Protein AF-A0A2S5BBY0-F1 (afdb_monomer)

Solvent-accessible surface area (backbone atoms only — not comparable to full-atom values): 13948 Å² total; per-residue (Å²): 133,84,81,73,78,78,78,79,56,45,11,70,57,66,51,44,71,37,76,44,64,48,65,54,19,62,73,49,23,82,33,80,54,25,19,54,44,72,64,50,46,59,66,35,35,81,45,47,66,61,25,50,22,59,27,30,34,55,49,32,52,63,46,37,44,67,71,56,35,56,50,52,50,50,59,70,71,49,81,61,92,51,70,66,45,42,51,50,48,51,51,52,51,53,53,42,52,56,53,52,47,95,74,72,88,57,100,61,61,66,62,64,55,52,45,57,69,32,49,68,38,53,32,55,75,76,49,60,80,57,88,71,62,52,61,34,62,50,48,46,48,54,34,25,46,52,35,67,67,43,44,101,74,41,97,58,58,73,64,56,48,39,52,11,46,29,33,36,51,52,46,67,46,44,70,88,48,66,59,44,68,54,76,39,65,66,48,20,51,49,53,51,40,47,31,38,50,35,48,35,62,57,44,74,73,62,81,58,66,73,76,50,61,74,65,42,38,67,69,48,44,50,47,37,49,55,56,54,39,69,64,44,79,50,76,48,48,38,48,44,28,48,50,32,50,58,56,55,60,76,76,111

InterPro domains:
  IPR002893 Zinc finger, MYND-type [PF01753] (11-52)
  IPR002893 Zinc finger, MYND-type [PS50865] (11-52)

Nearest PDB structures (foldseek):
  8t7h-assembly1_B  TM=2.282E-01  e=2.192E+00  Homo sapiens

pLDDT: mean 81.51, std 13.53, range [42.12, 96.25]

Radius of gyration: 19.09 Å; Cα contacts (8 Å, |Δi|>4): 335; chains: 1; bounding box: 52×41×53 Å

Foldseek 3Di:
DDPDDPDADAALQFRHRFDDFDPQCVVAHPQGHTHNDVVSVVLLCLLCVQQTHNCLFLPWGFQCAPVLLVLLVCLLPDDDPDDQSVVLSVVLVVLLCLLLDPPPPDPDDSSNVLSVVRHRPIQDPDQPPDPDNDSNVSSLSSLCSSCVRQDLDRPDDPSSQLSSQLSVVVCVLCVVLHGADSRDSLNSSLSSLSSSLSSLVVCVVPPDDPVSCVSSVVVRSVVSNLVSLVPQDDPSSVSSSVSSVVVVVVVD

Mean predicted aligned error: 7.16 Å

Organism: NCBI:txid741276

Sequence (252 aa):
MADSAPAPDTCLVCAAPAKLRCSACAAKSAANLSFCSTLCQKFAWPGHRLVCGENAHPFRMKPFSQSEAETTLKILAATPADQDERQLQQEMKRVIARIAGPALASSESPEAVVVRFLVGTDDVIYDSAVTTTNGQAFVHLARSCRMRWSGPLGRFPEEDRIIAWYATHHSYLTTSIQPFATGSEWHSKFCHILMVLSISDLVDQNDRPALMHTLARPSVVSQVLHDHLAKATLPDDKKIARAAKERLSEYA

Structure (mmCIF, N/CA/C/O backbone):
data_AF-A0A2S5BBY0-F1
#
_entry.id   AF-A0A2S5BBY0-F1
#
loop_
_atom_site.group_PDB
_atom_site.id
_atom_site.type_symbol
_atom_site.label_atom_id
_atom_site.label_alt_id
_atom_site.label_comp_id
_atom_site.label_asym_id
_atom_site.label_entity_id
_atom_site.label_seq_id
_atom_site.pdbx_PDB_ins_code
_atom_site.Cartn_x
_atom_site.Cartn_y
_atom_site.Cartn_z
_atom_site.occupancy
_atom_site.B_iso_or_equiv
_atom_site.auth_seq_id
_atom_site.auth_comp_id
_atom_site.auth_asym_id
_atom_site.auth_atom_id
_atom_site.pdbx_PDB_model_num
ATOM 1 N N . MET A 1 1 ? 30.216 15.508 -27.559 1.00 45.03 1 MET A N 1
ATOM 2 C CA . MET A 1 1 ? 29.694 14.589 -26.528 1.00 45.03 1 MET A CA 1
ATOM 3 C C . MET A 1 1 ? 28.648 13.738 -27.221 1.00 45.03 1 MET A C 1
ATOM 5 O O . MET A 1 1 ? 27.739 14.315 -27.794 1.00 45.03 1 MET A O 1
ATOM 9 N N . ALA A 1 2 ? 28.863 12.427 -27.337 1.00 48.44 2 ALA A N 1
ATOM 10 C CA . ALA A 1 2 ? 27.893 11.546 -27.981 1.00 48.44 2 ALA A CA 1
ATOM 11 C C . ALA A 1 2 ? 26.766 11.270 -26.981 1.00 48.44 2 ALA A C 1
ATOM 13 O O . ALA A 1 2 ? 27.038 10.711 -25.919 1.00 48.44 2 ALA A O 1
ATOM 14 N N . ASP A 1 3 ? 25.543 11.690 -27.300 1.00 49.03 3 ASP A N 1
ATOM 15 C CA . ASP A 1 3 ? 24.357 11.329 -26.526 1.00 49.03 3 ASP A CA 1
ATOM 16 C C . ASP A 1 3 ? 24.178 9.814 -26.617 1.00 49.03 3 ASP A C 1
ATOM 18 O O . ASP A 1 3 ? 23.770 9.267 -27.644 1.00 49.03 3 ASP A O 1
ATOM 22 N N . SER A 1 4 ? 24.544 9.106 -25.551 1.00 44.91 4 SER A N 1
ATOM 23 C CA . SER A 1 4 ? 24.204 7.697 -25.412 1.00 44.91 4 SER A CA 1
ATOM 24 C C . SER A 1 4 ? 22.683 7.584 -25.395 1.00 44.91 4 SER A C 1
ATOM 26 O O . SER A 1 4 ? 22.034 8.239 -24.577 1.00 44.91 4 SER A O 1
ATOM 28 N N . ALA A 1 5 ? 22.120 6.755 -26.277 1.00 47.50 5 ALA A N 1
ATOM 29 C CA . ALA A 1 5 ? 20.693 6.459 -26.273 1.00 47.50 5 ALA A CA 1
ATOM 30 C C . ALA A 1 5 ? 20.244 6.052 -24.852 1.00 47.50 5 ALA A C 1
ATOM 32 O O . ALA A 1 5 ? 20.972 5.309 -24.182 1.00 47.50 5 ALA A O 1
ATOM 33 N N . PRO A 1 6 ? 19.083 6.534 -24.369 1.00 58.56 6 PRO A N 1
ATOM 34 C CA . PRO A 1 6 ? 18.602 6.190 -23.038 1.00 58.56 6 PRO A CA 1
ATOM 35 C C . PRO A 1 6 ? 18.465 4.671 -22.912 1.00 58.56 6 PRO A C 1
ATOM 37 O O . PRO A 1 6 ? 18.017 3.998 -23.844 1.00 58.56 6 PRO A O 1
ATOM 40 N N . ALA A 1 7 ? 18.872 4.129 -21.762 1.00 66.94 7 ALA A N 1
ATOM 41 C CA . ALA A 1 7 ? 18.749 2.702 -21.494 1.00 66.94 7 ALA A CA 1
ATOM 42 C C . ALA A 1 7 ? 17.283 2.259 -21.679 1.00 66.94 7 ALA A C 1
ATOM 44 O O . ALA A 1 7 ? 16.375 2.985 -21.264 1.00 66.94 7 ALA A O 1
ATOM 45 N N . PRO A 1 8 ? 17.029 1.092 -22.299 1.00 73.00 8 PRO A N 1
ATOM 46 C CA . PRO A 1 8 ? 15.670 0.618 -22.509 1.00 73.00 8 PRO A CA 1
ATOM 47 C C . PRO A 1 8 ? 14.967 0.391 -21.167 1.00 73.00 8 PRO A C 1
ATOM 49 O O . PRO A 1 8 ? 15.562 -0.129 -20.220 1.00 73.00 8 PRO A O 1
ATOM 52 N N . ASP A 1 9 ? 13.683 0.747 -21.100 1.00 87.56 9 ASP A N 1
ATOM 53 C CA . ASP A 1 9 ? 12.864 0.492 -19.916 1.00 87.56 9 ASP A CA 1
ATOM 54 C C . ASP A 1 9 ? 12.829 -1.006 -19.579 1.00 87.56 9 ASP A C 1
ATOM 56 O O . ASP A 1 9 ? 12.772 -1.869 -20.460 1.00 87.56 9 ASP A O 1
ATOM 60 N N . THR A 1 10 ? 12.783 -1.321 -18.286 1.00 91.75 10 THR A N 1
ATOM 61 C CA . THR A 1 10 ? 12.658 -2.696 -17.785 1.00 91.75 10 THR A CA 1
ATOM 62 C C . THR A 1 10 ? 11.227 -3.014 -17.369 1.00 91.75 10 THR A C 1
ATOM 64 O O . THR A 1 10 ? 10.493 -2.146 -16.897 1.00 91.75 10 THR A O 1
ATOM 67 N N . CYS A 1 11 ? 10.826 -4.276 -17.515 1.00 93.06 11 CYS A N 1
ATOM 68 C CA . CYS A 1 11 ? 9.511 -4.753 -17.116 1.00 93.06 11 CYS A CA 1
ATOM 69 C C . CYS A 1 11 ? 9.316 -4.662 -15.597 1.00 93.06 11 CYS A C 1
ATOM 71 O O . CYS A 1 11 ? 10.131 -5.186 -14.844 1.00 93.06 11 CYS A O 1
ATOM 73 N N . LEU A 1 12 ? 8.184 -4.099 -15.163 1.00 91.56 12 LEU A N 1
ATOM 74 C CA . LEU A 1 12 ? 7.807 -3.985 -13.747 1.00 91.56 12 LEU A CA 1
ATOM 75 C C . LEU A 1 12 ? 7.709 -5.339 -13.014 1.00 91.56 12 LEU A C 1
ATOM 77 O O . LEU A 1 12 ? 7.863 -5.388 -11.803 1.00 91.56 12 LEU A O 1
ATOM 81 N N . VAL A 1 13 ? 7.423 -6.425 -13.739 1.00 89.44 13 VAL A N 1
ATOM 82 C CA . VAL A 1 13 ? 7.140 -7.749 -13.155 1.00 89.44 13 VAL A CA 1
ATOM 83 C C . VAL A 1 13 ? 8.364 -8.660 -13.137 1.00 89.44 13 VAL A C 1
ATOM 85 O O . VAL A 1 13 ? 8.528 -9.430 -12.203 1.00 89.44 13 VAL A O 1
ATOM 88 N N . CYS A 1 14 ? 9.211 -8.605 -14.170 1.00 88.06 14 CYS A N 1
ATOM 89 C CA . CYS A 1 14 ? 10.312 -9.563 -14.348 1.00 88.06 14 CYS A CA 1
ATOM 90 C C . CYS A 1 14 ? 11.647 -8.931 -14.767 1.00 88.06 14 CYS A C 1
ATOM 92 O O . CYS A 1 14 ? 12.554 -9.652 -15.170 1.00 88.06 14 CYS A O 1
ATOM 94 N N . ALA A 1 15 ? 11.756 -7.597 -14.759 1.00 89.31 15 ALA A N 1
ATOM 95 C CA . ALA A 1 15 ? 12.932 -6.817 -15.168 1.00 89.31 15 ALA A CA 1
ATOM 96 C C . ALA A 1 15 ? 13.433 -7.001 -16.619 1.00 89.31 15 ALA A C 1
ATOM 98 O O . ALA A 1 15 ? 14.296 -6.240 -17.056 1.00 89.31 15 ALA A O 1
ATOM 99 N N . ALA A 1 16 ? 12.865 -7.916 -17.412 1.00 90.12 16 ALA A N 1
ATOM 100 C CA . ALA A 1 16 ? 13.205 -8.082 -18.827 1.00 90.12 16 ALA A CA 1
ATOM 101 C C . ALA A 1 16 ? 12.968 -6.789 -19.642 1.00 90.12 16 ALA A C 1
ATOM 103 O O . ALA A 1 16 ? 12.093 -6.000 -19.271 1.00 90.12 16 ALA A O 1
ATOM 104 N N . PRO A 1 17 ? 13.666 -6.577 -20.777 1.00 93.25 17 PRO A N 1
ATOM 105 C CA . PRO A 1 17 ? 13.452 -5.410 -21.632 1.00 93.25 17 PRO A CA 1
ATOM 106 C C . PRO A 1 17 ? 11.977 -5.229 -22.003 1.00 93.25 17 PRO A C 1
ATOM 108 O O . PRO A 1 17 ? 11.315 -6.157 -22.488 1.00 93.25 17 PRO A O 1
ATOM 111 N N . ALA A 1 18 ? 11.442 -4.042 -21.737 1.00 94.44 18 ALA A N 1
ATOM 112 C CA . ALA A 1 18 ? 10.038 -3.755 -21.954 1.00 94.44 18 ALA A CA 1
ATOM 113 C C . ALA A 1 18 ? 9.739 -3.432 -23.423 1.00 94.44 18 ALA A C 1
ATOM 115 O O . ALA A 1 18 ? 10.544 -2.838 -24.134 1.00 94.44 18 ALA A O 1
ATOM 116 N N . LYS A 1 19 ? 8.542 -3.822 -23.865 1.00 94.94 19 LYS A N 1
ATOM 117 C CA . LYS A 1 19 ? 8.018 -3.558 -25.217 1.00 94.94 19 LYS A CA 1
ATOM 118 C C . LYS A 1 19 ? 6.686 -2.814 -25.188 1.00 94.94 19 LYS A C 1
ATOM 120 O O . LYS A 1 19 ? 6.234 -2.317 -26.211 1.00 94.94 19 LYS A O 1
ATOM 125 N N . LEU A 1 20 ? 6.046 -2.775 -24.023 1.00 95.25 20 LEU A N 1
ATOM 126 C CA . LEU A 1 20 ? 4.727 -2.208 -23.795 1.00 95.25 20 LEU A CA 1
ATOM 127 C C . LEU A 1 20 ? 4.803 -1.199 -22.654 1.00 95.25 20 LEU A C 1
ATOM 129 O O . LEU A 1 20 ? 5.618 -1.343 -21.743 1.00 95.25 20 LEU A O 1
ATOM 133 N N . ARG A 1 21 ? 3.897 -0.224 -22.673 1.00 95.44 21 ARG A N 1
ATOM 134 C CA . ARG A 1 21 ? 3.670 0.724 -21.579 1.00 95.44 21 ARG A CA 1
ATOM 135 C C . ARG A 1 21 ? 2.187 0.765 -21.242 1.00 95.44 21 ARG A C 1
ATOM 137 O O . ARG A 1 21 ? 1.346 0.540 -22.113 1.00 95.44 21 ARG A O 1
ATOM 144 N N . CYS A 1 22 ? 1.859 1.061 -19.988 1.00 96.25 22 CYS A N 1
ATOM 145 C CA . CYS A 1 22 ? 0.475 1.359 -19.629 1.00 96.25 22 CYS A CA 1
ATOM 146 C C . CYS A 1 22 ? 0.054 2.683 -20.285 1.00 96.25 22 CYS A C 1
ATOM 148 O O . CYS A 1 22 ? 0.607 3.731 -19.959 1.00 96.25 22 CYS A O 1
ATOM 150 N N . SER A 1 23 ? -0.922 2.644 -21.197 1.00 94.06 23 SER A N 1
ATOM 151 C CA . SER A 1 23 ? -1.371 3.829 -21.940 1.00 94.06 23 SER A CA 1
ATOM 152 C C . SER A 1 23 ? -1.937 4.915 -21.025 1.00 94.06 23 SER A C 1
ATOM 154 O O . SER A 1 23 ? -1.648 6.090 -21.221 1.00 94.06 23 SER A O 1
ATOM 156 N N . ALA A 1 24 ? -2.687 4.531 -19.988 1.00 95.19 24 ALA A N 1
ATOM 157 C CA . ALA A 1 24 ? -3.239 5.473 -19.021 1.00 95.19 24 ALA A CA 1
ATOM 158 C C . ALA A 1 24 ? -2.142 6.177 -18.211 1.00 95.19 24 ALA A C 1
ATOM 160 O O . ALA A 1 24 ? -2.192 7.393 -18.062 1.00 95.19 24 ALA A O 1
ATOM 161 N N . CYS A 1 25 ? -1.134 5.445 -17.727 1.00 95.06 25 CYS A N 1
ATOM 162 C CA . CYS A 1 25 ? -0.019 6.053 -16.998 1.00 95.06 25 CYS A CA 1
ATOM 163 C C . CYS A 1 25 ? 0.845 6.920 -17.905 1.00 95.06 25 CYS A C 1
ATOM 165 O O . CYS A 1 25 ? 1.171 8.028 -17.508 1.00 95.06 25 CYS A O 1
ATOM 167 N N . ALA A 1 26 ? 1.138 6.468 -19.127 1.00 91.94 26 ALA A N 1
ATOM 168 C CA . ALA A 1 26 ? 1.897 7.255 -20.096 1.00 91.94 26 ALA A CA 1
ATOM 169 C C . ALA A 1 26 ? 1.187 8.567 -20.478 1.00 91.94 26 ALA A C 1
ATOM 171 O O . ALA A 1 26 ? 1.847 9.563 -20.747 1.00 91.94 26 ALA A O 1
ATOM 172 N N . ALA A 1 27 ? -0.150 8.571 -20.506 1.00 93.19 27 ALA A N 1
ATOM 173 C CA . ALA A 1 27 ? -0.932 9.757 -20.843 1.00 93.19 27 ALA A CA 1
ATOM 174 C C . ALA A 1 27 ? -1.176 10.695 -19.649 1.00 93.19 27 ALA A C 1
ATOM 176 O O . ALA A 1 27 ? -1.297 11.900 -19.845 1.00 93.19 27 ALA A O 1
ATOM 177 N N . LYS A 1 28 ? -1.309 10.152 -18.432 1.00 91.94 28 LYS A N 1
ATOM 178 C CA . LYS A 1 28 ? -1.841 10.889 -17.271 1.00 91.94 28 LYS A CA 1
ATOM 179 C C . LYS A 1 28 ? -0.868 11.043 -16.103 1.00 91.94 28 LYS A C 1
ATOM 181 O O . LYS A 1 28 ? -1.223 11.655 -15.103 1.00 91.94 28 LYS A O 1
ATOM 186 N N . SER A 1 29 ? 0.326 10.465 -16.186 1.00 87.75 29 SER A N 1
ATOM 187 C CA . SER A 1 29 ? 1.309 10.501 -15.101 1.00 87.75 29 SER A CA 1
ATOM 188 C C . SER A 1 29 ? 2.734 10.506 -15.642 1.00 87.75 29 SER A C 1
ATOM 190 O O . SER A 1 29 ? 2.980 10.073 -16.763 1.00 87.75 29 SER A O 1
ATOM 192 N N . ALA A 1 30 ? 3.698 10.920 -14.821 1.00 83.38 30 ALA A N 1
ATOM 193 C CA . ALA A 1 30 ? 5.110 10.746 -15.165 1.00 83.38 30 ALA A CA 1
ATOM 194 C C . ALA A 1 30 ? 5.619 9.310 -14.909 1.00 83.38 30 ALA A C 1
ATOM 196 O O . ALA A 1 30 ? 6.750 8.987 -15.267 1.00 83.38 30 ALA A O 1
ATOM 197 N N . ALA A 1 31 ? 4.805 8.423 -14.313 1.00 82.56 31 ALA A N 1
ATOM 198 C CA . ALA A 1 31 ? 5.184 7.030 -14.102 1.00 82.56 31 ALA A CA 1
ATOM 199 C C . ALA A 1 31 ? 5.151 6.254 -15.424 1.00 82.56 31 ALA A C 1
ATOM 201 O O . ALA A 1 31 ? 4.116 5.744 -15.861 1.00 82.56 31 ALA A O 1
ATOM 202 N N . ASN A 1 32 ? 6.323 6.091 -16.034 1.00 84.56 32 ASN A N 1
ATOM 203 C CA . ASN A 1 32 ? 6.502 5.192 -17.168 1.00 84.56 32 ASN A CA 1
ATOM 204 C C . ASN A 1 32 ? 6.576 3.740 -16.676 1.00 84.56 32 ASN A C 1
ATOM 206 O O . ASN A 1 32 ? 7.655 3.194 -16.434 1.00 84.56 32 ASN A O 1
ATOM 210 N N . LEU A 1 33 ? 5.408 3.122 -16.480 1.00 92.88 33 LEU A N 1
ATOM 211 C CA . LEU A 1 33 ? 5.304 1.702 -16.147 1.00 92.88 33 LEU A CA 1
ATOM 212 C C . LEU A 1 33 ? 5.337 0.863 -17.418 1.00 92.88 33 LEU A C 1
ATOM 214 O O . LEU A 1 33 ? 4.429 0.929 -18.257 1.00 92.88 33 LEU A O 1
ATOM 218 N N . SER A 1 34 ? 6.382 0.052 -17.517 1.00 94.94 34 SER A N 1
ATOM 219 C CA . SER A 1 34 ? 6.715 -0.688 -18.725 1.00 94.94 34 SER A CA 1
ATOM 220 C C . SER A 1 34 ? 6.631 -2.200 -18.487 1.00 94.94 34 SER A C 1
ATOM 222 O O . SER A 1 34 ? 6.903 -2.706 -17.395 1.00 94.94 34 SER A O 1
ATOM 224 N N . PHE A 1 35 ? 6.229 -2.943 -19.518 1.00 94.88 35 PHE A N 1
ATOM 225 C CA . PHE A 1 35 ? 6.021 -4.392 -19.482 1.00 94.88 35 PHE A CA 1
ATOM 226 C C . PHE A 1 35 ? 6.669 -5.062 -20.697 1.00 94.88 35 PHE A C 1
ATOM 228 O O . PHE A 1 35 ? 6.643 -4.526 -21.805 1.00 94.88 35 PHE A O 1
ATOM 235 N N . CYS A 1 36 ? 7.238 -6.256 -20.523 1.00 95.12 36 CYS A N 1
ATOM 236 C CA . CYS A 1 36 ? 7.813 -7.020 -21.638 1.00 95.12 36 CYS A CA 1
ATOM 237 C C . CYS A 1 36 ? 6.745 -7.719 -22.499 1.00 95.12 36 CYS A C 1
ATOM 239 O O . CYS A 1 36 ? 6.994 -8.008 -23.668 1.00 95.12 36 CYS A O 1
ATOM 241 N N . SER A 1 37 ? 5.558 -7.982 -21.938 1.00 95.31 37 SER A N 1
ATOM 242 C CA . SER A 1 37 ? 4.454 -8.689 -22.597 1.00 95.31 37 SER A CA 1
ATOM 243 C C . SER A 1 37 ? 3.089 -8.314 -22.007 1.00 95.31 37 SER A C 1
ATOM 245 O O . SER A 1 37 ? 2.996 -7.808 -20.884 1.00 95.31 37 SER A O 1
ATOM 247 N N . THR A 1 38 ? 2.013 -8.604 -22.747 1.00 95.19 38 THR A N 1
ATOM 248 C CA . THR A 1 38 ? 0.628 -8.449 -22.262 1.00 95.19 38 THR A CA 1
ATOM 249 C C . THR A 1 38 ? 0.333 -9.361 -21.076 1.00 95.19 38 THR A C 1
ATOM 251 O O . THR A 1 38 ? -0.521 -9.038 -20.256 1.00 95.19 38 THR A O 1
ATOM 254 N N . LEU A 1 39 ? 1.048 -10.483 -20.956 1.00 92.81 39 LEU A N 1
ATOM 255 C CA . LEU A 1 39 ? 0.923 -11.399 -19.831 1.00 92.81 39 LEU A CA 1
ATOM 256 C C . LEU A 1 39 ? 1.413 -10.744 -18.532 1.00 92.81 39 LEU A C 1
ATOM 258 O O . LEU A 1 39 ? 0.667 -10.725 -17.558 1.00 92.81 39 LEU A O 1
ATOM 262 N N . CYS A 1 40 ? 2.598 -10.120 -18.537 1.00 92.06 40 CYS A N 1
ATOM 263 C CA . CYS A 1 40 ? 3.093 -9.364 -17.378 1.00 92.06 40 CYS A CA 1
ATOM 264 C C . CYS A 1 40 ? 2.177 -8.181 -17.034 1.00 92.06 40 CYS A C 1
ATOM 266 O O . CYS A 1 40 ? 1.926 -7.913 -15.862 1.00 92.06 40 CYS A O 1
ATOM 268 N N . GLN A 1 41 ? 1.630 -7.494 -18.042 1.00 95.06 41 GLN A N 1
ATOM 269 C CA . GLN A 1 41 ? 0.663 -6.422 -17.800 1.00 95.06 41 GLN A CA 1
ATOM 270 C C . GLN A 1 41 ? -0.617 -6.949 -17.130 1.00 95.06 41 GLN A C 1
ATOM 272 O O . GLN A 1 41 ? -1.073 -6.367 -16.149 1.00 95.06 41 GLN A O 1
ATOM 277 N N . LYS A 1 42 ? -1.179 -8.063 -17.620 1.00 93.50 42 LYS A N 1
ATOM 278 C CA . LYS A 1 42 ? -2.359 -8.712 -17.022 1.00 93.50 42 LYS A CA 1
ATOM 279 C C . LYS A 1 42 ? -2.085 -9.220 -15.607 1.00 93.50 42 LYS A C 1
ATOM 281 O O . LYS A 1 42 ? -2.967 -9.110 -14.765 1.00 93.50 42 LYS A O 1
ATOM 286 N N . PHE A 1 43 ? -0.883 -9.734 -15.346 1.00 90.94 43 PHE A N 1
ATOM 287 C CA . PHE A 1 43 ? -0.463 -10.167 -14.013 1.00 90.94 43 PHE A CA 1
ATOM 288 C C . PHE A 1 43 ? -0.445 -9.006 -13.015 1.00 90.94 43 PHE A C 1
ATOM 290 O O . PHE A 1 43 ? -1.025 -9.114 -11.942 1.00 90.94 43 PHE A O 1
ATOM 297 N N . ALA A 1 44 ? 0.159 -7.875 -13.388 1.00 92.88 44 ALA A N 1
ATOM 298 C CA . ALA A 1 44 ? 0.230 -6.695 -12.528 1.00 92.88 44 ALA A CA 1
ATOM 299 C C . ALA A 1 44 ? -1.117 -5.966 -12.376 1.00 92.88 44 ALA A C 1
ATOM 301 O O . ALA A 1 44 ? -1.287 -5.175 -11.448 1.00 92.88 44 ALA A O 1
ATOM 302 N N . TRP A 1 45 ? -2.068 -6.190 -13.290 1.00 94.88 45 TRP A N 1
ATOM 303 C CA . TRP A 1 45 ? -3.298 -5.404 -13.398 1.00 94.88 45 TRP A CA 1
ATOM 304 C C . TRP A 1 45 ? -4.166 -5.354 -12.128 1.00 94.88 45 TRP A C 1
ATOM 306 O O . TRP A 1 45 ? -4.601 -4.250 -11.799 1.00 94.88 45 TRP A O 1
ATOM 316 N N . PRO A 1 46 ? -4.422 -6.455 -11.388 1.00 93.56 46 PRO A N 1
ATOM 317 C CA . PRO A 1 46 ? -5.259 -6.422 -10.184 1.00 93.56 46 PRO A CA 1
ATOM 318 C C . PRO A 1 46 ? -4.801 -5.408 -9.133 1.00 93.56 46 PRO A C 1
ATOM 320 O O . PRO A 1 46 ? -5.636 -4.716 -8.559 1.00 93.56 46 PRO A O 1
ATOM 323 N N . GLY A 1 47 ? -3.489 -5.277 -8.930 1.00 92.56 47 GLY A N 1
ATOM 324 C CA . GLY A 1 47 ? -2.917 -4.236 -8.081 1.00 92.56 47 GLY A CA 1
ATOM 325 C C . GLY A 1 47 ? -2.823 -2.915 -8.827 1.00 92.56 47 GLY A C 1
ATOM 326 O O . GLY A 1 47 ? -3.381 -1.919 -8.385 1.00 92.56 47 GLY A O 1
ATOM 327 N N . HIS A 1 48 ? -2.183 -2.894 -10.002 1.00 94.62 48 HIS A N 1
ATOM 328 C CA . HIS A 1 48 ? -1.925 -1.656 -10.744 1.00 94.62 48 HIS A CA 1
ATOM 329 C C . HIS A 1 48 ? -3.187 -0.817 -10.992 1.00 94.62 48 HIS A C 1
ATOM 331 O O . HIS A 1 48 ? -3.135 0.404 -10.861 1.00 94.62 48 HIS A O 1
ATOM 337 N N . ARG A 1 49 ? -4.334 -1.444 -11.283 1.00 95.38 49 ARG A N 1
ATOM 338 C CA . ARG A 1 49 ? -5.607 -0.739 -11.512 1.00 95.38 49 ARG A CA 1
ATOM 339 C C . ARG A 1 49 ? -6.054 0.121 -10.325 1.00 95.38 49 ARG A C 1
ATOM 341 O O . ARG A 1 49 ? -6.817 1.057 -10.530 1.00 95.38 49 ARG A O 1
ATOM 348 N N . LEU A 1 50 ? -5.598 -0.185 -9.107 1.00 93.44 50 LEU A N 1
ATOM 349 C CA . LEU A 1 50 ? -5.935 0.570 -7.898 1.00 93.44 50 LEU A CA 1
ATOM 350 C C . LEU A 1 50 ? -5.301 1.965 -7.884 1.00 93.44 50 LEU A C 1
ATOM 352 O O . LEU A 1 50 ? -5.855 2.868 -7.266 1.00 93.44 50 LEU A O 1
ATOM 356 N N . VAL A 1 51 ? -4.182 2.135 -8.591 1.00 94.25 51 VAL A N 1
ATOM 357 C CA . VAL A 1 51 ? -3.380 3.369 -8.618 1.00 94.25 51 VAL A CA 1
ATOM 358 C C . VAL A 1 51 ? -2.993 3.767 -10.051 1.00 94.25 51 VAL A C 1
ATOM 360 O O . VAL A 1 51 ? -2.017 4.465 -10.285 1.00 94.25 51 VAL A O 1
ATOM 363 N N . CYS A 1 52 ? -3.734 3.295 -11.053 1.00 96.00 52 CYS A N 1
ATOM 364 C CA . CYS A 1 52 ? -3.448 3.570 -12.461 1.00 96.00 52 CYS A CA 1
ATOM 365 C C . CYS A 1 52 ? -3.782 5.027 -12.839 1.00 96.00 52 CYS A C 1
ATOM 367 O O . CYS A 1 52 ? -4.623 5.673 -12.214 1.00 96.00 52 CYS A O 1
ATOM 369 N N . GLY A 1 53 ? -3.169 5.540 -13.910 1.00 94.50 53 GLY A N 1
ATOM 370 C CA . GLY A 1 53 ? -3.426 6.890 -14.414 1.00 94.50 53 GLY A CA 1
ATOM 371 C C . GLY A 1 53 ? -2.840 7.961 -13.497 1.00 94.50 53 GLY A C 1
ATOM 372 O O . GLY A 1 53 ? -1.675 7.872 -13.135 1.00 94.50 53 GLY A O 1
ATOM 373 N N . GLU A 1 54 ? -3.641 8.956 -13.120 1.00 94.25 54 GLU A N 1
ATOM 374 C CA . GLU A 1 54 ? -3.218 10.119 -12.311 1.00 94.25 54 GLU A CA 1
ATOM 375 C C . GLU A 1 54 ? -2.690 9.724 -10.923 1.00 94.25 54 GLU A C 1
ATOM 377 O O . GLU A 1 54 ? -1.854 10.414 -10.349 1.00 94.25 54 GLU A O 1
ATOM 382 N N . ASN A 1 55 ? -3.115 8.564 -10.421 1.00 93.81 55 ASN A N 1
ATOM 383 C CA . ASN A 1 55 ? -2.675 8.019 -9.140 1.00 93.81 55 ASN A CA 1
ATOM 384 C C . ASN A 1 55 ? -1.333 7.277 -9.220 1.00 93.81 55 ASN A C 1
ATOM 386 O O . ASN A 1 55 ? -0.808 6.847 -8.192 1.00 93.81 55 ASN A O 1
ATOM 390 N N . ALA A 1 56 ? -0.771 7.105 -10.422 1.00 94.06 56 ALA A N 1
ATOM 391 C CA . ALA A 1 56 ? 0.460 6.343 -10.596 1.00 94.06 56 ALA A CA 1
ATOM 392 C C . ALA A 1 56 ? 1.699 7.172 -10.240 1.00 94.06 56 ALA A C 1
ATOM 394 O O . ALA A 1 56 ? 2.720 6.608 -9.844 1.00 94.06 56 ALA A O 1
ATOM 395 N N . HIS A 1 57 ? 1.619 8.498 -10.389 1.00 92.81 57 HIS A N 1
ATOM 396 C CA . HIS A 1 57 ? 2.668 9.421 -9.979 1.00 92.81 57 HIS A CA 1
ATOM 397 C C . HIS A 1 57 ? 2.130 10.844 -9.728 1.00 92.81 57 HIS A C 1
ATOM 399 O O . HIS A 1 57 ? 1.634 11.456 -10.678 1.00 92.81 57 HIS A O 1
ATOM 40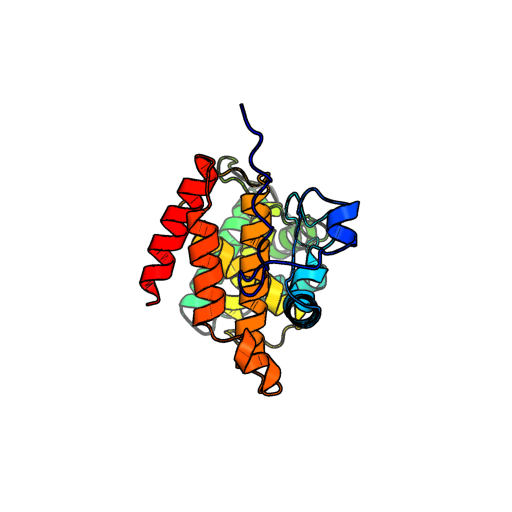5 N N . PRO A 1 58 ? 2.308 11.408 -8.515 1.00 91.50 58 PRO A N 1
ATOM 406 C CA . PRO A 1 58 ? 2.810 10.735 -7.312 1.00 91.50 58 PRO A CA 1
ATOM 407 C C . PRO A 1 58 ? 1.950 9.516 -6.973 1.00 91.50 58 PRO A C 1
ATOM 409 O O . PRO A 1 58 ? 0.752 9.528 -7.245 1.00 91.50 58 PRO A O 1
ATOM 412 N N . PHE A 1 59 ? 2.554 8.460 -6.427 1.00 92.38 59 PHE A N 1
ATOM 413 C CA . PHE A 1 59 ? 1.798 7.264 -6.065 1.00 92.38 59 PHE A CA 1
ATOM 414 C C . PHE A 1 59 ? 0.738 7.610 -5.014 1.00 92.38 59 PHE A C 1
ATOM 416 O O . PHE A 1 59 ? 1.072 8.114 -3.939 1.00 92.38 59 PHE A O 1
ATOM 423 N N . ARG A 1 60 ? -0.531 7.342 -5.328 1.00 90.81 60 ARG A N 1
ATOM 424 C CA . ARG A 1 60 ? -1.675 7.589 -4.444 1.00 90.81 60 ARG A CA 1
ATOM 425 C C . ARG A 1 60 ? -2.569 6.366 -4.405 1.00 90.81 60 ARG A C 1
ATOM 427 O O . ARG A 1 60 ? -3.000 5.867 -5.443 1.00 90.81 60 ARG A O 1
ATOM 434 N N . MET A 1 61 ? -2.872 5.902 -3.203 1.00 91.06 61 MET A N 1
ATOM 435 C CA . MET A 1 61 ? -3.869 4.854 -3.016 1.00 91.06 61 MET A CA 1
ATOM 436 C C . MET A 1 61 ? -5.275 5.456 -3.084 1.00 91.06 61 MET A C 1
ATOM 438 O O . MET A 1 61 ? -5.459 6.656 -2.878 1.00 91.06 61 MET A O 1
ATOM 442 N N . LYS A 1 62 ? -6.284 4.616 -3.349 1.00 90.75 62 LYS A N 1
ATOM 443 C CA . LYS A 1 62 ? -7.689 5.048 -3.316 1.00 90.75 62 LYS A CA 1
ATOM 444 C C . LYS A 1 62 ? -8.017 5.715 -1.965 1.00 90.75 62 LYS A C 1
ATOM 446 O O . LYS A 1 62 ? -7.470 5.276 -0.943 1.00 90.75 62 LYS A O 1
ATOM 451 N N . PRO A 1 63 ? -8.934 6.700 -1.937 1.00 92.94 63 PRO A N 1
ATOM 452 C CA . PRO A 1 63 ? -9.434 7.265 -0.689 1.00 92.94 63 PRO A CA 1
ATOM 453 C C . PRO A 1 63 ? -9.962 6.181 0.252 1.00 92.94 63 PRO A C 1
ATOM 455 O O . PRO A 1 63 ? -10.481 5.158 -0.208 1.00 92.94 63 PRO A O 1
ATOM 458 N N . PHE A 1 64 ? -9.838 6.404 1.558 1.00 93.25 64 PHE A N 1
ATOM 459 C CA . PHE A 1 64 ? -10.343 5.475 2.565 1.00 93.25 64 PHE A CA 1
ATOM 460 C C . PHE A 1 64 ? -11.857 5.312 2.422 1.00 93.25 64 PHE A C 1
ATOM 462 O O . PHE A 1 64 ? -12.609 6.286 2.498 1.00 93.25 64 PHE A O 1
ATOM 469 N N . SER A 1 65 ? -12.316 4.094 2.153 1.00 92.94 65 SER A N 1
ATOM 470 C CA . SER A 1 65 ? -13.724 3.869 1.819 1.00 92.94 65 SER A CA 1
ATOM 471 C C . SER A 1 65 ? -14.591 3.570 3.046 1.00 92.94 65 SER A C 1
ATOM 473 O O . SER A 1 65 ? -14.105 3.213 4.121 1.00 92.94 65 SER A O 1
ATOM 475 N N . GLN A 1 66 ? -15.910 3.659 2.869 1.00 94.56 66 GLN A N 1
ATOM 476 C CA . GLN A 1 66 ? -16.883 3.333 3.912 1.00 94.56 66 GLN A CA 1
ATOM 477 C C . GLN A 1 66 ? -16.760 1.874 4.397 1.00 94.56 66 GLN A C 1
ATOM 479 O O . GLN A 1 66 ? -16.863 1.614 5.595 1.00 94.56 66 GLN A O 1
ATOM 484 N N . SER A 1 67 ? -16.469 0.919 3.505 1.00 91.12 67 SER A N 1
ATOM 485 C CA . SER A 1 67 ? -16.276 -0.484 3.898 1.00 91.12 67 SER A CA 1
ATOM 486 C C . SER A 1 67 ? -15.002 -0.690 4.724 1.00 91.12 67 SER A C 1
ATOM 488 O O . SER A 1 67 ? -14.973 -1.534 5.628 1.00 91.12 67 SER A O 1
ATOM 490 N N . GLU A 1 68 ? -13.952 0.098 4.463 1.00 91.69 68 GLU A N 1
ATOM 491 C CA . GLU A 1 68 ? -12.742 0.097 5.291 1.00 91.69 68 GLU A CA 1
ATOM 492 C C . GLU A 1 68 ? -13.033 0.661 6.684 1.00 91.69 68 GLU A C 1
ATOM 494 O O . GLU A 1 68 ? -12.598 0.076 7.680 1.00 91.69 68 GLU A O 1
ATOM 499 N N . ALA A 1 69 ? -13.815 1.741 6.769 1.00 93.44 69 ALA A N 1
ATOM 500 C CA . ALA A 1 69 ? -14.247 2.334 8.031 1.00 93.44 69 ALA A CA 1
ATOM 501 C C . ALA A 1 69 ? -15.057 1.341 8.882 1.00 93.44 69 ALA A C 1
ATOM 503 O O . ALA A 1 69 ? -14.729 1.103 10.045 1.00 93.44 69 ALA A O 1
ATOM 504 N N . GLU A 1 70 ? -16.058 0.683 8.296 1.00 92.38 70 GLU A N 1
ATOM 505 C CA . GLU A 1 70 ? -16.869 -0.329 8.986 1.00 92.38 70 GLU A CA 1
ATOM 506 C C . GLU A 1 70 ? -16.032 -1.508 9.488 1.00 92.38 70 GLU A C 1
ATOM 508 O O . GLU A 1 70 ? -16.213 -1.978 10.612 1.00 92.38 70 GLU A O 1
ATOM 513 N N . THR A 1 71 ? -15.093 -1.981 8.668 1.00 89.81 71 THR A N 1
ATOM 514 C CA . THR A 1 71 ? -14.163 -3.048 9.057 1.00 89.81 71 THR A CA 1
ATOM 515 C C . THR A 1 71 ? -13.275 -2.611 10.217 1.00 89.81 71 THR A C 1
ATOM 517 O O . THR A 1 71 ? -13.101 -3.352 11.182 1.00 89.81 71 THR A O 1
ATOM 520 N N . THR A 1 72 ? -12.746 -1.392 10.150 1.00 91.25 72 THR A N 1
ATOM 521 C CA . THR A 1 72 ? -11.884 -0.810 11.184 1.00 91.25 72 THR A CA 1
ATOM 522 C C . THR A 1 72 ? -12.626 -0.689 12.515 1.00 91.25 72 THR A C 1
ATOM 524 O O . THR A 1 72 ? -12.081 -1.048 13.557 1.00 91.25 72 THR A O 1
ATOM 527 N N . LEU A 1 73 ? -13.895 -0.272 12.493 1.00 93.44 73 LEU A N 1
ATOM 528 C CA . LEU A 1 73 ? -14.726 -0.206 13.698 1.00 93.44 73 LEU A CA 1
ATOM 529 C C . LEU A 1 73 ? -15.029 -1.584 14.282 1.00 93.44 73 LEU A C 1
ATOM 531 O O . LEU A 1 73 ? -14.953 -1.754 15.498 1.00 93.44 73 LEU A O 1
ATOM 535 N N . LYS A 1 74 ? -15.301 -2.582 13.434 1.00 91.56 74 LYS A N 1
ATOM 536 C CA . LYS A 1 74 ? -15.457 -3.975 13.885 1.00 91.56 74 LYS A CA 1
ATOM 537 C C . LYS A 1 74 ? -14.193 -4.478 14.578 1.00 91.56 74 LYS A C 1
ATOM 539 O O . LYS A 1 74 ? -14.298 -5.076 15.642 1.00 91.56 74 LYS A O 1
ATOM 544 N N . ILE A 1 75 ? -13.018 -4.192 14.013 1.00 90.62 75 ILE A N 1
ATOM 545 C CA . ILE A 1 75 ? -11.725 -4.538 14.617 1.00 90.62 75 ILE A CA 1
ATOM 546 C C . ILE A 1 75 ? -11.565 -3.860 15.978 1.00 90.62 75 ILE A C 1
ATOM 548 O O . ILE A 1 75 ? -11.224 -4.530 16.941 1.00 90.62 75 ILE A O 1
ATOM 552 N N . LEU A 1 76 ? -11.843 -2.559 16.091 1.00 92.38 76 LEU A N 1
ATOM 553 C CA . LEU A 1 76 ? -11.677 -1.802 17.342 1.00 92.38 76 LEU A CA 1
ATOM 554 C C . LEU A 1 76 ? -12.642 -2.226 18.461 1.00 92.38 76 LEU A C 1
ATOM 556 O O . LEU A 1 76 ? -12.305 -2.078 19.641 1.00 92.38 76 LEU A O 1
ATOM 560 N N . ALA A 1 77 ? -13.823 -2.728 18.090 1.00 93.31 77 ALA A N 1
ATOM 561 C CA . ALA A 1 77 ? -14.846 -3.222 19.009 1.00 93.31 77 ALA A CA 1
ATOM 562 C C . ALA A 1 77 ? -14.676 -4.708 19.378 1.00 93.31 77 ALA A C 1
ATOM 564 O O . ALA A 1 77 ? -15.249 -5.159 20.370 1.00 93.31 77 ALA A O 1
ATOM 565 N N . ALA A 1 78 ? -13.923 -5.479 18.590 1.00 92.38 78 ALA A N 1
ATOM 566 C CA . ALA A 1 78 ? -13.713 -6.900 18.835 1.00 92.38 78 ALA A CA 1
ATOM 567 C C . ALA A 1 78 ? -12.877 -7.148 20.102 1.00 92.38 78 ALA A C 1
ATOM 569 O O . ALA A 1 78 ? -12.059 -6.324 20.511 1.00 92.38 78 ALA A O 1
ATOM 570 N N . THR A 1 79 ? -13.051 -8.318 20.718 1.00 93.69 79 THR A N 1
ATOM 571 C CA . THR A 1 79 ? -12.121 -8.795 21.752 1.00 93.69 79 THR A CA 1
ATOM 572 C C . THR A 1 79 ? -10.909 -9.422 21.060 1.00 93.69 79 THR A C 1
ATOM 574 O O . THR A 1 79 ? -11.128 -10.326 20.255 1.00 93.69 79 THR A O 1
ATOM 577 N N . PRO A 1 80 ? -9.667 -8.984 21.350 1.00 93.19 80 PRO A N 1
ATOM 578 C CA . PRO A 1 80 ? -8.470 -9.605 20.786 1.00 93.19 80 PRO A CA 1
ATOM 579 C C . PRO A 1 80 ? -8.370 -11.090 21.132 1.00 93.19 80 PRO A C 1
ATOM 581 O O . PRO A 1 80 ? -8.506 -11.452 22.307 1.00 93.19 80 PRO A O 1
ATOM 584 N N . ALA A 1 81 ? -8.099 -11.922 20.131 1.00 89.75 81 ALA A N 1
ATOM 585 C CA . ALA A 1 81 ? -7.881 -13.356 20.280 1.00 89.75 81 ALA A CA 1
ATOM 586 C C . ALA A 1 81 ? -6.523 -13.671 20.931 1.00 89.75 81 ALA A C 1
ATOM 588 O O . ALA A 1 81 ? -6.416 -14.631 21.695 1.00 89.75 81 ALA A O 1
ATOM 589 N N . ASP A 1 82 ? -5.506 -12.842 20.678 1.00 89.62 82 ASP A N 1
ATOM 590 C CA . ASP A 1 82 ? -4.143 -13.032 21.175 1.00 89.62 82 ASP A CA 1
ATOM 591 C C . ASP A 1 82 ? -3.452 -11.711 21.590 1.00 89.62 82 ASP A C 1
ATOM 593 O O . ASP A 1 82 ? -4.074 -10.647 21.725 1.00 89.62 82 ASP A O 1
ATOM 597 N N . GLN A 1 83 ? -2.156 -11.797 21.908 1.00 91.19 83 GLN A N 1
ATOM 598 C CA . GLN A 1 83 ? -1.343 -10.654 22.327 1.00 91.19 83 GLN A CA 1
ATOM 599 C C . GLN A 1 83 ? -1.037 -9.689 21.171 1.00 91.19 83 GLN A C 1
ATOM 601 O O . GLN A 1 83 ? -1.001 -8.476 21.404 1.00 91.19 83 GLN A O 1
ATOM 606 N N . ASP A 1 84 ? -0.862 -10.196 19.953 1.00 85.56 84 ASP A N 1
ATOM 607 C CA . ASP A 1 84 ? -0.512 -9.391 18.782 1.00 85.56 84 ASP A CA 1
ATOM 608 C C . ASP A 1 84 ? -1.703 -8.537 18.342 1.00 85.56 84 ASP A C 1
ATOM 610 O O . ASP A 1 84 ? -1.564 -7.324 18.149 1.00 85.56 84 ASP A O 1
ATOM 614 N N . GLU A 1 85 ? -2.899 -9.129 18.283 1.00 88.88 85 GLU A N 1
ATOM 615 C CA . GLU A 1 85 ? -4.152 -8.407 18.058 1.00 88.88 85 GLU A CA 1
ATOM 616 C C . GLU A 1 85 ? -4.361 -7.324 19.127 1.00 88.88 85 GLU A C 1
ATOM 618 O O . GLU A 1 85 ? -4.672 -6.168 18.821 1.00 88.88 85 GLU A O 1
ATOM 623 N N . ARG A 1 86 ? -4.117 -7.648 20.403 1.00 92.38 86 ARG A N 1
ATOM 624 C CA . ARG A 1 86 ? -4.262 -6.682 21.501 1.00 92.38 86 ARG A CA 1
ATOM 625 C C . ARG A 1 86 ? -3.316 -5.497 21.337 1.00 92.38 86 ARG A C 1
ATOM 627 O O . ARG A 1 86 ? -3.735 -4.355 21.542 1.00 92.38 86 ARG A O 1
ATOM 634 N N . GLN A 1 87 ? -2.061 -5.754 20.977 1.00 89.31 87 GLN A N 1
ATOM 635 C CA . GLN A 1 87 ? -1.075 -4.704 20.737 1.00 89.31 87 GLN A CA 1
ATOM 636 C C . GLN A 1 87 ? -1.497 -3.807 19.568 1.00 89.31 87 GLN A C 1
ATOM 638 O O . GLN A 1 87 ? -1.435 -2.582 19.683 1.00 89.31 87 GLN A O 1
ATOM 643 N N . LEU A 1 88 ? -1.993 -4.405 18.486 1.00 85.62 88 LEU A N 1
ATOM 644 C CA . LEU A 1 88 ? -2.453 -3.690 17.302 1.00 85.62 88 LEU A CA 1
ATOM 645 C C . LEU A 1 88 ? -3.647 -2.773 17.595 1.00 85.62 88 LEU A C 1
ATOM 647 O O . LEU A 1 88 ? -3.649 -1.597 17.230 1.00 85.62 88 LEU A O 1
ATOM 651 N N . GLN A 1 89 ? -4.647 -3.284 18.317 1.00 90.38 89 GLN A N 1
ATOM 652 C CA . GLN A 1 89 ? -5.785 -2.483 18.768 1.00 90.38 89 GLN A CA 1
ATOM 653 C C . GLN A 1 89 ? -5.346 -1.311 19.648 1.00 90.38 89 GLN A C 1
ATOM 655 O O . GLN A 1 89 ? -5.860 -0.201 19.503 1.00 90.38 89 GLN A O 1
ATOM 660 N N . GLN A 1 90 ? -4.409 -1.542 20.572 1.00 91.06 90 GLN A N 1
ATOM 661 C CA . GLN A 1 90 ? -3.882 -0.483 21.431 1.00 91.06 90 GLN A CA 1
ATOM 662 C C . GLN A 1 90 ? -3.146 0.584 20.621 1.00 91.06 90 GLN A C 1
ATOM 664 O O . GLN A 1 90 ? -3.298 1.770 20.907 1.00 91.06 90 GLN A O 1
ATOM 669 N N . GLU A 1 91 ? -2.376 0.188 19.610 1.00 87.38 91 GLU A N 1
ATOM 670 C CA . GLU A 1 91 ? -1.702 1.117 18.707 1.00 87.38 91 GLU A CA 1
ATOM 671 C C . GLU A 1 91 ? -2.709 1.989 17.949 1.00 87.38 91 GLU A C 1
ATOM 673 O O . GLU A 1 91 ? -2.613 3.218 18.003 1.00 87.38 91 GLU A O 1
ATOM 678 N N . MET A 1 92 ? -3.742 1.385 17.354 1.00 88.88 92 MET A N 1
ATOM 679 C CA . MET A 1 92 ? -4.813 2.132 16.687 1.00 88.88 92 MET A CA 1
ATOM 680 C C . MET A 1 92 ? -5.505 3.102 17.651 1.00 88.88 92 MET A C 1
ATOM 682 O O . MET A 1 92 ? -5.641 4.284 17.339 1.00 88.88 92 MET A O 1
ATOM 686 N N . LYS A 1 93 ? -5.877 2.647 18.854 1.00 90.62 93 LYS A N 1
ATOM 687 C CA . LYS A 1 93 ? -6.516 3.497 19.874 1.00 90.62 93 LYS A CA 1
ATOM 688 C C . LYS A 1 93 ? -5.625 4.659 20.314 1.00 90.62 93 LYS A C 1
ATOM 690 O O . LYS A 1 93 ? -6.126 5.764 20.507 1.00 90.62 93 LYS A O 1
ATOM 695 N N . ARG A 1 94 ? -4.307 4.457 20.420 1.00 87.88 94 ARG A N 1
ATOM 696 C CA . ARG A 1 94 ? -3.351 5.538 20.731 1.00 87.88 94 ARG A CA 1
ATOM 697 C C . ARG A 1 94 ? -3.323 6.604 19.639 1.00 87.88 94 ARG A C 1
ATOM 699 O O . ARG A 1 94 ? -3.293 7.791 19.963 1.00 87.88 94 ARG A O 1
ATOM 706 N N . VAL A 1 95 ? -3.341 6.210 18.364 1.00 84.94 95 VAL A N 1
ATOM 707 C CA . VAL A 1 95 ? -3.366 7.183 17.259 1.00 84.94 95 VAL A CA 1
ATOM 708 C C . VAL A 1 95 ? -4.726 7.879 17.169 1.00 84.94 95 VAL A C 1
ATOM 710 O O . VAL A 1 95 ? -4.756 9.099 17.022 1.00 84.94 95 VAL A O 1
ATOM 713 N N . ILE A 1 96 ? -5.835 7.156 17.370 1.00 87.06 96 ILE A N 1
ATOM 714 C CA . ILE A 1 96 ? -7.181 7.748 17.479 1.00 87.06 96 ILE A CA 1
ATOM 715 C C . ILE A 1 96 ? -7.208 8.808 18.574 1.00 87.06 96 ILE A C 1
ATOM 717 O O . ILE A 1 96 ? -7.630 9.925 18.306 1.00 87.06 96 ILE A O 1
ATOM 721 N N . ALA A 1 97 ? -6.715 8.500 19.776 1.00 87.44 97 ALA A N 1
ATOM 722 C CA . ALA A 1 97 ? -6.687 9.452 20.885 1.00 87.44 97 ALA A CA 1
ATOM 723 C C . ALA A 1 97 ? -5.880 10.719 20.546 1.00 87.44 97 ALA A C 1
ATOM 725 O O . ALA A 1 97 ? -6.257 11.822 20.940 1.00 87.44 97 ALA A O 1
ATOM 726 N N . ARG A 1 98 ? -4.796 10.584 19.769 1.00 85.50 98 ARG A N 1
ATOM 727 C CA . ARG A 1 98 ? -3.998 11.724 19.297 1.00 85.50 98 ARG A CA 1
ATOM 728 C C . ARG A 1 98 ? -4.750 12.587 18.277 1.00 85.50 98 ARG A C 1
ATOM 730 O O . ARG A 1 98 ? -4.637 13.806 18.347 1.00 85.50 98 ARG A O 1
ATOM 737 N N . ILE A 1 99 ? -5.494 11.974 17.354 1.00 84.50 99 ILE A N 1
ATOM 738 C CA . ILE A 1 99 ? -6.280 12.680 16.323 1.00 84.50 99 ILE A CA 1
ATOM 739 C C . ILE A 1 99 ? -7.521 13.334 16.931 1.00 84.50 99 ILE A C 1
ATOM 741 O O . ILE A 1 99 ? -7.809 14.493 16.652 1.00 84.50 99 ILE A O 1
ATOM 745 N N . ALA A 1 100 ? -8.230 12.598 17.786 1.00 86.50 100 ALA A N 1
ATOM 746 C CA . ALA A 1 100 ? -9.399 13.071 18.514 1.00 86.50 100 ALA A CA 1
ATOM 747 C C . ALA A 1 100 ? -9.078 14.298 19.382 1.00 86.50 100 ALA A C 1
ATOM 749 O O . ALA A 1 100 ? -9.918 15.182 19.563 1.00 86.50 100 ALA A O 1
ATOM 750 N N . GLY A 1 101 ? -7.855 14.348 19.922 1.00 83.06 101 GLY A N 1
ATOM 751 C CA . GLY A 1 101 ? -7.453 15.355 20.889 1.00 83.06 101 GLY A CA 1
ATOM 752 C C . GLY A 1 101 ? -8.298 15.296 22.173 1.00 83.06 101 GLY A C 1
ATOM 753 O O . GLY A 1 101 ? -9.096 14.380 22.375 1.00 83.06 101 GLY A O 1
ATOM 754 N N . PRO A 1 102 ? -8.146 16.280 23.071 1.00 73.31 102 PRO A N 1
ATOM 755 C CA . PRO A 1 102 ? -8.903 16.339 24.323 1.00 73.31 102 PRO A CA 1
ATOM 756 C C . PRO A 1 102 ? -10.373 16.779 24.152 1.00 73.31 102 PRO A C 1
ATOM 758 O O . PRO A 1 102 ? -11.106 16.821 25.134 1.00 73.31 102 PRO A O 1
ATOM 761 N N . ALA A 1 103 ? -10.812 17.143 22.941 1.00 59.00 103 ALA A N 1
ATOM 762 C CA . ALA A 1 103 ? -12.036 17.923 22.718 1.00 59.00 103 ALA A CA 1
ATOM 763 C C . ALA A 1 103 ? -13.300 17.106 22.380 1.00 59.00 103 ALA A C 1
ATOM 765 O O . ALA A 1 103 ? -14.370 17.686 22.201 1.00 59.00 103 ALA A O 1
ATOM 766 N N . LEU A 1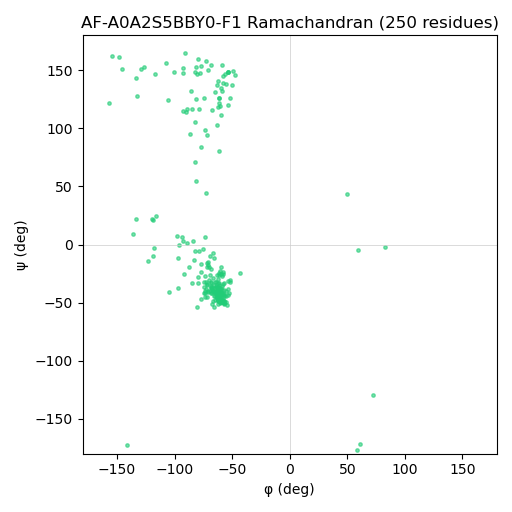 104 ? -13.223 15.776 22.301 1.00 68.19 104 LEU A N 1
ATOM 767 C CA . LEU A 1 104 ? -14.379 14.935 21.969 1.00 68.19 104 LEU A CA 1
ATOM 768 C C . LEU A 1 104 ? -15.259 14.657 23.198 1.00 68.19 104 LEU A C 1
ATOM 770 O O . LEU A 1 104 ? -15.336 13.543 23.704 1.00 68.19 104 LEU A O 1
ATOM 774 N N . ALA A 1 105 ? -15.965 15.690 23.659 1.00 59.78 105 ALA A N 1
ATOM 775 C CA . ALA A 1 105 ? -17.048 15.586 24.639 1.00 59.78 105 ALA A CA 1
ATOM 776 C C . ALA A 1 105 ? -18.370 15.169 23.958 1.00 59.78 105 ALA A C 1
ATOM 778 O O . ALA A 1 105 ? -19.374 15.876 24.036 1.00 59.78 105 ALA A O 1
ATOM 779 N N . SER A 1 106 ? -18.359 14.050 23.228 1.00 71.44 106 SER A N 1
ATOM 780 C CA . SER A 1 106 ? -19.550 13.515 22.554 1.00 71.44 106 SER A CA 1
ATOM 781 C C . SER A 1 106 ? -20.069 12.261 23.259 1.00 71.44 106 SER A C 1
ATOM 783 O O . SER A 1 106 ? -19.307 11.565 23.925 1.00 71.44 106 SER A O 1
ATOM 785 N N . SER A 1 107 ? -21.357 11.947 23.094 1.00 77.12 107 SER A N 1
ATOM 786 C CA . SER A 1 107 ? -21.945 10.675 23.547 1.00 77.12 107 SER A CA 1
ATOM 787 C C . SER A 1 107 ? -21.461 9.463 22.739 1.00 77.12 107 SER A C 1
ATOM 789 O O . SER A 1 107 ? -21.738 8.323 23.109 1.00 77.12 107 SER A O 1
ATOM 791 N N . GLU A 1 108 ? -20.755 9.697 21.635 1.00 84.00 108 GLU A N 1
ATOM 792 C CA . GLU A 1 108 ? -20.197 8.675 20.766 1.00 84.00 108 GLU A CA 1
ATOM 793 C C . GLU A 1 108 ? -18.750 8.337 21.158 1.00 84.00 108 GLU A C 1
ATOM 795 O O . GLU A 1 108 ? -17.989 9.203 21.595 1.00 84.00 108 GLU A O 1
ATOM 800 N N . SER A 1 109 ? -18.347 7.076 20.972 1.00 90.88 109 SER A N 1
ATOM 801 C CA . SER A 1 109 ? -16.955 6.660 21.172 1.00 90.88 109 SER A CA 1
ATOM 802 C C . SER A 1 109 ? -16.012 7.447 20.243 1.00 90.88 109 SER A C 1
ATOM 804 O O . SER A 1 109 ? -16.301 7.517 19.041 1.00 90.88 109 SER A O 1
ATOM 806 N N . PRO A 1 110 ? -14.871 7.969 20.732 1.00 89.94 110 PRO A N 1
ATOM 807 C CA . PRO 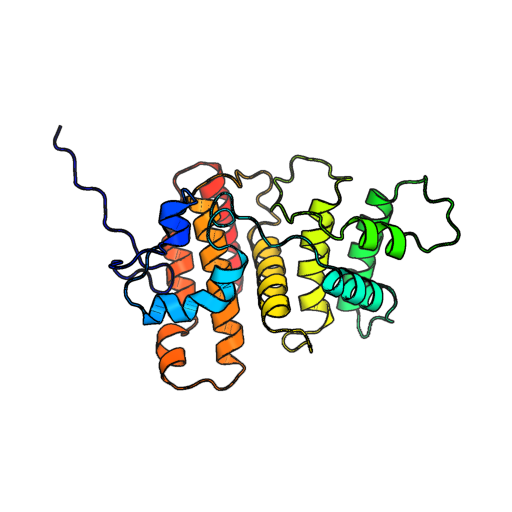A 1 110 ? -13.891 8.687 19.911 1.00 89.94 110 PRO A CA 1
ATOM 808 C C . PRO A 1 110 ? -13.441 7.915 18.662 1.00 89.94 110 PRO A C 1
ATOM 810 O O . PRO A 1 110 ? -13.190 8.516 17.618 1.00 89.94 110 PRO A O 1
ATOM 813 N N . GLU A 1 111 ? -13.386 6.584 18.739 1.00 92.69 111 GLU A N 1
ATOM 814 C CA . GLU A 1 111 ? -13.047 5.701 17.625 1.00 92.69 111 GLU A CA 1
ATOM 815 C C . GLU A 1 111 ? -13.996 5.859 16.435 1.00 92.69 111 GLU A C 1
ATOM 817 O O . GLU A 1 111 ? -13.549 6.005 15.299 1.00 92.69 111 GLU A O 1
ATOM 822 N N . ALA A 1 112 ? -15.302 5.854 16.691 1.00 93.00 112 ALA A N 1
ATOM 823 C CA . ALA A 1 112 ? -16.325 5.943 15.656 1.00 93.00 112 ALA A CA 1
ATOM 824 C C . ALA A 1 112 ? -16.347 7.310 14.965 1.00 93.00 112 ALA A C 1
ATOM 826 O O . ALA A 1 112 ? -16.513 7.368 13.742 1.00 93.00 112 ALA A O 1
ATOM 827 N N . VAL A 1 113 ? -16.079 8.384 15.710 1.00 91.50 113 VAL A N 1
ATOM 828 C CA . VAL A 1 113 ? -15.960 9.732 15.145 1.00 91.50 113 VAL A CA 1
ATOM 829 C C . VAL A 1 113 ? -14.722 9.840 14.260 1.00 91.50 113 VAL A C 1
ATOM 831 O O . VAL A 1 113 ? -14.831 10.243 13.101 1.00 91.50 113 VAL A O 1
ATOM 834 N N . VAL A 1 114 ? -13.553 9.438 14.773 1.00 91.38 114 VAL A N 1
ATOM 835 C CA . VAL A 1 114 ? -12.294 9.530 14.019 1.00 91.38 114 VAL A CA 1
ATOM 836 C C . VAL A 1 114 ? -12.349 8.661 12.770 1.00 91.38 114 VAL A C 1
ATOM 838 O O . VAL A 1 114 ? -12.068 9.156 11.688 1.00 91.38 114 VAL A O 1
ATOM 841 N N . VAL A 1 115 ? -12.762 7.396 12.869 1.00 92.50 115 VAL A N 1
ATOM 842 C CA . VAL A 1 115 ? -12.781 6.494 11.705 1.00 92.50 115 VAL A CA 1
ATOM 843 C C . VAL A 1 115 ? -13.754 6.975 10.623 1.00 92.50 115 VAL A C 1
ATOM 845 O O . VAL A 1 115 ? -13.434 6.870 9.440 1.00 92.50 115 VAL A O 1
ATOM 848 N N . ARG A 1 116 ? -14.909 7.548 10.989 1.00 93.12 116 ARG A N 1
ATOM 849 C CA . ARG A 1 116 ? -15.837 8.136 10.007 1.00 93.12 116 ARG A CA 1
ATOM 850 C C . ARG A 1 116 ? -15.280 9.390 9.346 1.00 93.12 116 ARG A C 1
ATOM 852 O O . ARG A 1 116 ? -15.480 9.564 8.148 1.00 93.12 116 ARG A O 1
ATOM 859 N N . PHE A 1 117 ? -14.555 10.223 10.092 1.00 91.94 117 PHE A N 1
ATOM 860 C CA . PHE A 1 117 ? -13.884 11.402 9.540 1.00 91.94 117 PHE A CA 1
ATOM 861 C C . PHE A 1 117 ? -12.864 11.044 8.446 1.00 91.94 117 PHE A C 1
ATOM 863 O O . PHE A 1 117 ? -12.599 11.847 7.557 1.00 91.94 117 PHE A O 1
ATOM 870 N N . LEU A 1 118 ? -12.323 9.825 8.468 1.00 91.06 118 LEU A N 1
ATOM 871 C CA . LEU A 1 118 ? -11.367 9.376 7.460 1.00 91.06 118 LEU A CA 1
ATOM 872 C C . LEU A 1 118 ? -12.003 8.986 6.135 1.00 91.06 118 LEU A C 1
ATOM 874 O O . LEU A 1 118 ? -11.284 8.890 5.147 1.00 91.06 118 LEU A O 1
ATOM 878 N N . VAL A 1 119 ? -13.312 8.744 6.074 1.00 94.25 119 VAL A N 1
ATOM 879 C CA . VAL A 1 119 ? -13.957 8.328 4.824 1.00 94.25 119 VAL A CA 1
ATOM 880 C C . VAL A 1 119 ? -13.783 9.417 3.763 1.00 94.25 119 VAL A C 1
ATOM 882 O O . VAL A 1 119 ? -14.109 10.579 3.986 1.00 94.25 119 VAL A O 1
ATOM 885 N N . GLY A 1 120 ? -13.243 9.039 2.604 1.00 93.19 120 GLY A N 1
ATOM 886 C CA . GLY A 1 120 ? -12.887 9.962 1.525 1.00 93.19 120 GLY A CA 1
ATOM 887 C C . GLY A 1 120 ? -11.527 10.647 1.690 1.00 93.19 120 GLY A C 1
ATOM 888 O O . GLY A 1 120 ? -11.116 11.379 0.795 1.00 93.19 120 GLY A O 1
ATOM 889 N N . THR A 1 121 ? -10.802 10.396 2.783 1.00 90.88 121 THR A N 1
ATOM 890 C CA . THR A 1 121 ? -9.433 10.891 2.960 1.00 90.88 121 THR A CA 1
ATOM 891 C C . THR A 1 121 ? -8.476 10.092 2.080 1.00 90.88 121 THR A C 1
ATOM 893 O O . THR A 1 121 ? -8.426 8.862 2.160 1.00 90.88 121 THR A O 1
ATOM 896 N N . ASP A 1 122 ? -7.701 10.794 1.254 1.00 85.06 122 ASP A N 1
ATOM 897 C CA . ASP A 1 122 ? -6.634 10.196 0.454 1.00 85.06 122 ASP A CA 1
ATOM 898 C C . ASP A 1 122 ? -5.543 9.597 1.346 1.00 85.06 122 ASP A C 1
ATOM 900 O O . ASP A 1 122 ? -5.087 10.218 2.308 1.00 85.06 122 ASP A O 1
ATOM 904 N N . ASP A 1 123 ? -5.068 8.413 0.977 1.00 79.81 123 ASP A N 1
ATOM 905 C CA . ASP A 1 123 ? -3.888 7.804 1.582 1.00 79.81 123 ASP A CA 1
ATOM 906 C C . ASP A 1 123 ? -2.651 8.308 0.847 1.00 79.81 123 ASP A C 1
ATOM 908 O O . ASP A 1 123 ? -2.276 7.834 -0.232 1.00 79.81 123 ASP A O 1
ATOM 912 N N . VAL A 1 124 ? -2.067 9.350 1.426 1.00 72.56 124 VAL A N 1
ATOM 913 C CA . VAL A 1 124 ? -0.770 9.860 1.015 1.00 72.56 124 VAL A CA 1
ATOM 914 C C . VAL A 1 124 ? 0.262 9.107 1.833 1.00 72.56 124 VAL A C 1
ATOM 916 O O . VAL A 1 124 ? 0.291 9.222 3.055 1.00 72.56 124 VAL A O 1
ATOM 919 N N . ILE A 1 125 ? 1.116 8.340 1.160 1.00 70.88 125 ILE A N 1
ATOM 920 C CA . ILE A 1 125 ? 2.268 7.704 1.796 1.00 70.88 125 ILE A CA 1
ATOM 921 C C . ILE A 1 125 ? 3.131 8.823 2.365 1.00 70.88 125 ILE A C 1
ATOM 923 O O . ILE A 1 125 ? 3.648 9.653 1.617 1.00 70.88 125 ILE A O 1
ATOM 927 N N . TYR A 1 126 ? 3.181 8.902 3.690 1.00 63.69 126 TYR A N 1
ATOM 928 C CA . TYR A 1 126 ? 3.657 10.090 4.379 1.00 63.69 126 TYR A CA 1
ATOM 929 C C . TYR A 1 126 ? 5.175 10.158 4.478 1.00 63.69 126 TYR A C 1
ATOM 931 O O . TYR A 1 126 ? 5.861 9.152 4.665 1.00 63.69 126 TYR A O 1
ATOM 939 N N . ASP A 1 127 ? 5.633 11.405 4.458 1.00 54.28 127 ASP A N 1
ATOM 940 C CA . ASP A 1 127 ? 6.943 11.838 4.900 1.00 54.28 127 ASP A CA 1
ATOM 941 C C . ASP A 1 127 ? 6.870 12.208 6.402 1.00 54.28 127 ASP A C 1
ATOM 943 O O . ASP A 1 127 ? 6.130 13.112 6.800 1.00 54.28 127 ASP A O 1
ATOM 947 N N . SER A 1 128 ? 7.553 11.473 7.280 1.00 46.78 128 SER A N 1
ATOM 948 C CA . SER A 1 128 ? 7.350 11.474 8.743 1.00 46.78 128 SER A CA 1
ATOM 949 C C . SER A 1 128 ? 7.713 12.766 9.464 1.00 46.78 128 SER A C 1
ATOM 951 O O . SER A 1 128 ? 7.545 12.846 10.682 1.00 46.78 128 SER A O 1
ATOM 953 N N . ALA A 1 129 ? 8.309 13.738 8.774 1.00 42.12 129 ALA A N 1
ATOM 954 C CA . ALA A 1 129 ? 8.724 14.989 9.399 1.00 42.12 129 ALA A CA 1
ATOM 955 C C . ALA A 1 129 ? 7.524 15.821 9.889 1.00 42.12 129 ALA A C 1
ATOM 957 O O . ALA A 1 129 ? 7.702 16.762 10.661 1.00 42.12 129 ALA A O 1
ATOM 958 N N . VAL A 1 130 ? 6.297 15.458 9.500 1.00 45.97 130 VAL A N 1
ATOM 959 C CA . VAL A 1 130 ? 5.077 16.068 10.023 1.00 45.97 130 VAL A CA 1
ATOM 960 C C . VAL A 1 130 ? 4.569 15.261 11.219 1.00 45.97 130 VAL A C 1
ATOM 962 O O . VAL A 1 130 ? 4.146 14.112 11.110 1.00 45.97 130 VAL A O 1
ATOM 965 N N . THR A 1 131 ? 4.582 15.898 12.382 1.00 46.72 131 THR A N 1
ATOM 966 C CA . THR A 1 131 ? 3.931 15.489 13.629 1.00 46.72 131 THR A CA 1
ATOM 967 C C . THR A 1 131 ? 2.408 15.413 13.428 1.00 46.72 131 THR A C 1
ATOM 969 O O . THR A 1 131 ? 1.667 16.346 13.719 1.00 46.72 131 THR A O 1
ATOM 972 N N . THR A 1 132 ? 1.910 14.326 12.838 1.00 48.75 132 THR A N 1
ATOM 973 C CA . THR A 1 132 ? 0.555 14.284 12.271 1.00 48.75 132 THR A CA 1
ATOM 974 C C . THR A 1 132 ? -0.534 14.010 13.312 1.00 48.75 132 THR A C 1
ATOM 976 O O . THR A 1 132 ? -0.791 12.885 13.731 1.00 48.75 132 THR A O 1
ATOM 979 N N . THR A 1 133 ? -1.269 15.067 13.644 1.00 54.91 133 THR A N 1
ATOM 980 C CA . THR A 1 133 ? -2.708 15.025 13.955 1.00 54.91 133 THR A CA 1
ATOM 981 C C . THR A 1 133 ? -3.569 14.822 12.693 1.00 54.91 133 THR A C 1
ATOM 983 O O . THR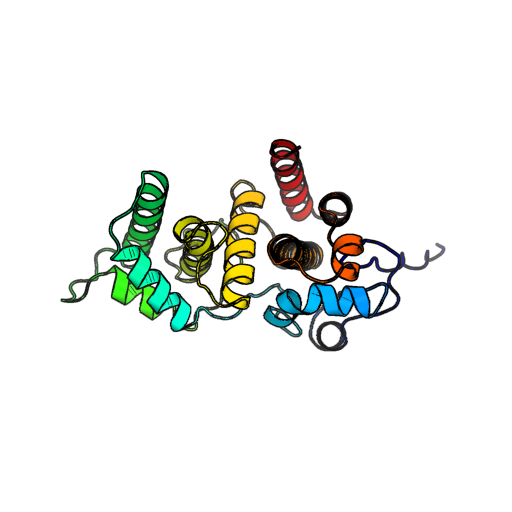 A 1 133 ? -4.791 14.893 12.761 1.00 54.91 133 THR A O 1
ATOM 986 N N . ASN A 1 134 ? -2.956 14.584 11.525 1.00 69.25 134 ASN A N 1
ATOM 987 C CA . ASN A 1 134 ? -3.647 14.477 10.243 1.00 69.25 134 ASN A CA 1
ATOM 988 C C . ASN A 1 134 ? -4.171 13.050 9.992 1.00 69.25 134 ASN A C 1
ATOM 990 O O . ASN A 1 134 ? -3.428 12.075 10.124 1.00 69.25 134 ASN A O 1
ATOM 994 N N . GLY A 1 135 ? -5.435 12.933 9.576 1.00 73.44 135 GLY A N 1
ATOM 995 C CA . GLY A 1 135 ? -6.134 11.663 9.356 1.00 73.44 135 GLY A CA 1
ATOM 996 C C . GLY A 1 135 ? -5.467 10.718 8.348 1.00 73.44 135 GLY A C 1
ATOM 997 O O . GLY A 1 135 ? -5.590 9.503 8.464 1.00 73.44 135 GLY A O 1
ATOM 998 N N . GLN A 1 136 ? -4.681 11.244 7.412 1.00 79.94 136 GLN A N 1
ATOM 999 C CA . GLN A 1 136 ? -4.007 10.462 6.368 1.00 79.94 136 GLN A CA 1
ATOM 1000 C C . GLN A 1 136 ? -3.028 9.407 6.920 1.00 79.94 136 GLN A C 1
ATOM 1002 O O . GLN A 1 136 ? -3.016 8.272 6.450 1.00 79.94 136 GLN A O 1
ATOM 1007 N N . ALA A 1 137 ? -2.264 9.725 7.973 1.00 74.81 137 ALA A N 1
ATOM 1008 C CA . ALA A 1 137 ? -1.359 8.756 8.605 1.00 74.81 137 ALA A CA 1
ATOM 1009 C C . ALA A 1 137 ? -2.129 7.596 9.262 1.00 74.81 137 ALA A C 1
ATOM 1011 O O . ALA A 1 137 ? -1.667 6.453 9.277 1.00 74.81 137 ALA A O 1
ATOM 1012 N N . PHE A 1 138 ? -3.335 7.876 9.765 1.00 82.19 138 PHE A N 1
ATOM 1013 C CA . PHE A 1 138 ? -4.201 6.836 10.304 1.00 82.19 138 PHE A CA 1
ATOM 1014 C C . PHE A 1 138 ? -4.782 5.946 9.213 1.00 82.19 138 PHE A C 1
ATOM 1016 O O . PHE A 1 138 ? -4.938 4.757 9.460 1.00 82.19 138 PHE A O 1
ATOM 1023 N N . VAL A 1 139 ? -5.073 6.469 8.017 1.00 87.25 139 VAL A N 1
ATOM 1024 C CA . VAL A 1 139 ? -5.546 5.636 6.899 1.00 87.25 139 VAL A CA 1
ATOM 1025 C C . VAL A 1 139 ? -4.537 4.527 6.594 1.00 87.25 139 VAL A C 1
ATOM 1027 O O . VAL A 1 139 ? -4.913 3.353 6.546 1.00 87.25 139 VAL A O 1
ATOM 1030 N N . HIS A 1 140 ? -3.253 4.877 6.470 1.00 86.25 140 HIS A N 1
ATOM 1031 C CA . HIS A 1 140 ? -2.198 3.897 6.213 1.00 86.25 140 HIS A CA 1
ATOM 1032 C C . HIS A 1 140 ? -2.067 2.883 7.359 1.00 86.25 140 HIS A C 1
ATOM 1034 O O . HIS A 1 140 ? -2.032 1.677 7.118 1.00 86.25 140 HIS A O 1
ATOM 1040 N N . LEU A 1 141 ? -2.079 3.351 8.614 1.00 84.62 141 LEU A N 1
ATOM 1041 C CA . LEU A 1 141 ? -2.048 2.474 9.788 1.00 84.62 141 LEU A CA 1
ATOM 1042 C C . LEU A 1 141 ? -3.255 1.529 9.825 1.00 84.62 141 LEU A C 1
ATOM 1044 O O . LEU A 1 141 ? -3.082 0.327 10.001 1.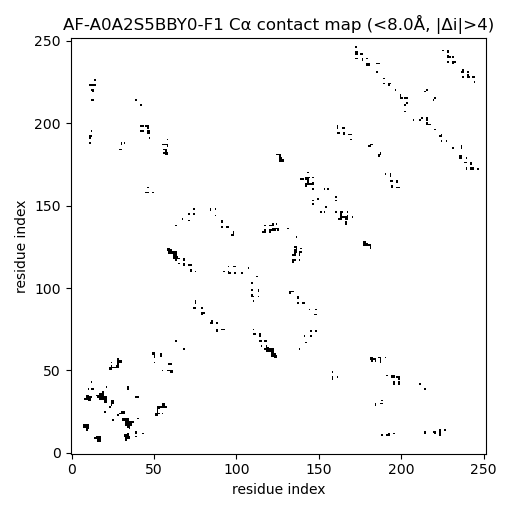00 84.62 141 LEU A O 1
ATOM 1048 N N . ALA A 1 142 ? -4.470 2.041 9.627 1.00 86.38 142 ALA A N 1
ATOM 1049 C CA . ALA A 1 142 ? -5.691 1.244 9.624 1.00 86.38 142 ALA A CA 1
ATOM 1050 C C . ALA A 1 142 ? -5.620 0.140 8.562 1.00 86.38 142 ALA A C 1
ATOM 1052 O O . ALA A 1 142 ? -5.947 -1.012 8.851 1.00 86.38 142 ALA A O 1
ATOM 1053 N N . ARG A 1 143 ? -5.117 0.455 7.362 1.00 90.19 143 ARG A N 1
ATOM 1054 C CA . ARG A 1 143 ? -4.870 -0.531 6.299 1.00 90.19 143 ARG A CA 1
ATOM 1055 C C . ARG A 1 143 ? -3.837 -1.579 6.715 1.00 90.19 143 ARG A C 1
ATOM 1057 O O . ARG A 1 143 ? -4.126 -2.768 6.597 1.00 90.19 143 ARG A O 1
ATOM 1064 N N . SER A 1 144 ? -2.700 -1.168 7.276 1.00 84.62 144 SER A N 1
ATOM 1065 C CA . SER A 1 144 ? -1.660 -2.083 7.773 1.00 84.62 144 SER A CA 1
ATOM 1066 C C . SER A 1 144 ? -2.163 -3.005 8.888 1.00 84.62 144 SER A C 1
ATOM 1068 O O . SER A 1 144 ? -1.807 -4.186 8.930 1.00 84.62 144 SER A O 1
ATOM 1070 N N . CYS A 1 145 ? -3.011 -2.494 9.784 1.00 83.69 145 CYS A N 1
ATOM 1071 C CA . CYS A 1 145 ? -3.581 -3.268 10.879 1.00 83.69 145 CYS A CA 1
ATOM 1072 C C . CYS A 1 145 ? -4.571 -4.332 10.387 1.00 83.69 145 CYS A C 1
ATOM 1074 O O . CYS A 1 145 ? -4.614 -5.440 10.920 1.00 83.69 145 CYS A O 1
ATOM 1076 N N . ARG A 1 146 ? -5.349 -4.040 9.341 1.00 83.56 146 ARG A N 1
ATOM 1077 C CA . ARG A 1 146 ? -6.358 -4.980 8.826 1.00 83.56 146 ARG A CA 1
ATOM 1078 C C . ARG A 1 146 ? -5.766 -6.318 8.375 1.00 83.56 146 ARG A C 1
ATOM 1080 O O . ARG A 1 146 ? -6.379 -7.346 8.663 1.00 83.56 146 ARG A O 1
ATOM 1087 N N . MET A 1 147 ? -4.588 -6.329 7.737 1.00 81.19 147 MET A N 1
ATOM 1088 C CA . MET A 1 147 ? -3.911 -7.594 7.392 1.00 81.19 147 MET A CA 1
ATOM 1089 C C . MET A 1 147 ? -3.551 -8.403 8.622 1.00 81.19 147 MET A C 1
ATOM 1091 O O . MET A 1 147 ? -3.806 -9.602 8.665 1.00 81.19 147 MET A O 1
ATOM 1095 N N . ARG A 1 148 ? -2.944 -7.746 9.615 1.00 80.75 148 ARG A N 1
ATOM 1096 C CA . ARG A 1 148 ? -2.467 -8.422 10.823 1.00 80.75 148 ARG A CA 1
ATOM 1097 C C . ARG A 1 148 ? -3.631 -9.000 11.623 1.00 80.75 148 ARG A C 1
ATOM 1099 O O . ARG A 1 148 ? -3.513 -10.108 12.120 1.00 80.75 148 ARG A O 1
ATOM 1106 N N . TRP A 1 149 ? -4.759 -8.287 11.672 1.00 81.06 149 TRP A N 1
ATOM 1107 C CA . TRP A 1 149 ? -5.949 -8.717 12.407 1.00 81.06 149 TRP A CA 1
ATOM 1108 C C . TRP A 1 149 ? -6.635 -9.949 11.814 1.00 81.06 149 TRP A C 1
ATOM 1110 O O . TRP A 1 149 ? -7.178 -10.771 12.532 1.00 81.06 149 TRP A O 1
ATOM 1120 N N . SER A 1 150 ? -6.685 -10.079 10.488 1.00 71.88 150 SER A N 1
ATOM 1121 C CA . SER A 1 150 ? -7.469 -11.163 9.868 1.00 71.88 150 SER A CA 1
ATOM 1122 C C . SER A 1 150 ? -6.629 -12.375 9.480 1.00 71.88 150 SER A C 1
ATOM 1124 O O . SER A 1 150 ? -7.124 -13.281 8.804 1.00 71.88 150 SER A O 1
ATOM 1126 N N . GLY A 1 151 ? -5.354 -12.367 9.875 1.00 67.06 151 GLY A N 1
ATOM 1127 C CA . GLY A 1 151 ? -4.343 -13.271 9.361 1.00 67.06 151 GLY A CA 1
ATOM 1128 C C . GLY A 1 151 ? -4.167 -13.163 7.837 1.00 67.06 151 GLY A C 1
ATOM 1129 O O . GLY A 1 151 ? -4.832 -12.368 7.162 1.00 67.06 151 GLY A O 1
ATOM 1130 N N . PRO A 1 152 ? -3.304 -14.008 7.251 1.00 57.34 152 PRO A N 1
ATOM 1131 C CA . PRO A 1 152 ? -3.038 -14.009 5.809 1.00 57.34 152 PRO A CA 1
ATOM 1132 C C . PRO A 1 152 ? -4.285 -14.271 4.941 1.00 57.34 152 PRO A C 1
ATOM 1134 O O . PRO A 1 152 ? -4.300 -13.934 3.762 1.00 57.34 152 PRO A O 1
ATOM 1137 N N . LEU A 1 153 ? -5.344 -14.855 5.521 1.00 54.25 153 LEU A N 1
ATOM 1138 C CA . LEU A 1 153 ? -6.508 -15.402 4.812 1.00 54.25 153 LEU A CA 1
ATOM 1139 C C . LEU A 1 153 ? -7.842 -14.742 5.191 1.00 54.25 153 LEU A C 1
ATOM 1141 O O . LEU A 1 153 ? -8.904 -15.341 5.005 1.00 54.25 153 LEU A O 1
ATOM 1145 N N . GLY A 1 154 ? -7.811 -13.519 5.724 1.00 61.62 154 GLY A N 1
ATOM 1146 C CA . GLY A 1 154 ? -9.025 -12.781 6.072 1.00 61.62 154 GLY A CA 1
ATOM 1147 C C . GLY A 1 154 ? -10.089 -12.791 4.965 1.00 61.62 154 GLY A C 1
ATOM 1148 O O . GLY A 1 154 ? -9.772 -12.743 3.774 1.00 61.62 154 GLY A O 1
ATOM 1149 N N . ARG A 1 155 ? -11.374 -12.805 5.355 1.00 70.25 155 ARG A N 1
ATOM 1150 C CA . ARG A 1 155 ? -12.551 -12.767 4.454 1.00 70.25 155 ARG A CA 1
ATOM 1151 C C . ARG A 1 155 ? -12.764 -11.386 3.814 1.00 70.25 155 ARG A C 1
ATOM 1153 O O . ARG A 1 155 ? -13.879 -10.867 3.805 1.00 70.25 155 ARG A O 1
ATOM 1160 N N . PHE A 1 156 ? -1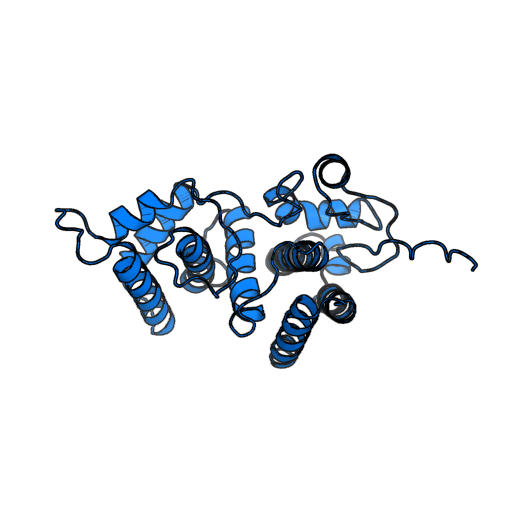1.701 -10.758 3.331 1.00 77.88 156 PHE A N 1
ATOM 1161 C CA . PHE A 1 156 ? -11.785 -9.463 2.674 1.00 77.88 156 PHE A CA 1
ATOM 1162 C C . PHE A 1 156 ? -11.929 -9.612 1.159 1.00 77.88 156 PHE A C 1
ATOM 1164 O O . PHE A 1 156 ? -11.419 -10.581 0.583 1.00 77.88 156 PHE A O 1
ATOM 1171 N N . PRO A 1 157 ? -12.579 -8.640 0.494 1.00 84.44 157 PRO A N 1
ATOM 1172 C CA . PRO A 1 157 ? -12.499 -8.505 -0.954 1.00 84.44 157 PRO A CA 1
ATOM 1173 C C . PRO A 1 157 ? -11.041 -8.541 -1.445 1.00 84.44 157 PRO A C 1
ATOM 1175 O O . PRO A 1 157 ? -10.128 -8.103 -0.748 1.00 84.44 157 PRO A O 1
ATOM 1178 N N . GLU A 1 158 ? -10.808 -9.045 -2.661 1.00 86.00 158 GLU A N 1
ATOM 1179 C CA . GLU A 1 158 ? -9.459 -9.159 -3.246 1.00 86.00 158 GLU A CA 1
ATOM 1180 C C . GLU A 1 158 ? -8.691 -7.828 -3.220 1.00 86.00 158 GLU A C 1
ATOM 1182 O O . GLU A 1 158 ? -7.523 -7.814 -2.842 1.00 86.00 158 GLU A O 1
ATOM 1187 N N . GLU A 1 159 ? -9.357 -6.713 -3.537 1.00 88.25 159 GLU A N 1
ATOM 1188 C CA . GLU A 1 159 ? -8.742 -5.379 -3.506 1.00 88.25 159 GLU A CA 1
ATOM 1189 C C . GLU A 1 159 ? -8.283 -4.986 -2.101 1.00 88.25 159 GLU A C 1
ATOM 1191 O O . GLU A 1 159 ? -7.167 -4.510 -1.932 1.00 88.25 159 GLU A O 1
ATOM 1196 N N . ASP A 1 160 ? -9.106 -5.245 -1.088 1.00 85.88 160 ASP A N 1
ATOM 1197 C CA . ASP A 1 160 ? -8.785 -4.917 0.299 1.00 85.88 160 ASP A CA 1
ATOM 1198 C C . ASP A 1 160 ? -7.575 -5.708 0.801 1.00 85.88 160 ASP A C 1
ATOM 1200 O O . ASP A 1 160 ? -6.754 -5.163 1.536 1.00 85.88 160 ASP A O 1
ATOM 1204 N N . ARG A 1 161 ? -7.425 -6.968 0.373 1.00 85.94 161 ARG A N 1
ATOM 1205 C CA . ARG A 1 161 ? -6.241 -7.781 0.701 1.00 85.94 161 ARG A CA 1
ATOM 1206 C C . ARG A 1 161 ? -4.976 -7.217 0.062 1.00 85.94 161 ARG A C 1
ATOM 1208 O O . ARG A 1 161 ? -3.963 -7.108 0.741 1.00 85.94 161 ARG A O 1
ATOM 1215 N N . ILE A 1 162 ? -5.045 -6.817 -1.209 1.00 89.62 162 ILE A N 1
ATOM 1216 C CA . ILE A 1 162 ? -3.927 -6.170 -1.917 1.00 89.62 162 ILE A CA 1
ATOM 1217 C C . ILE A 1 162 ? -3.521 -4.878 -1.199 1.00 89.62 162 ILE A C 1
ATOM 1219 O O . ILE A 1 162 ? -2.346 -4.683 -0.896 1.00 89.62 162 ILE A O 1
ATOM 1223 N N . ILE A 1 163 ? -4.494 -4.012 -0.893 1.00 90.56 163 ILE A N 1
ATOM 1224 C CA . ILE A 1 163 ? -4.271 -2.722 -0.222 1.00 90.56 163 ILE A CA 1
ATOM 1225 C C . ILE A 1 163 ? -3.630 -2.931 1.145 1.00 90.56 163 ILE A C 1
ATOM 1227 O O . ILE A 1 163 ? -2.652 -2.267 1.486 1.00 90.56 163 ILE A O 1
ATOM 1231 N N . ALA A 1 164 ? -4.186 -3.846 1.931 1.00 86.88 164 ALA A N 1
ATOM 1232 C CA . ALA A 1 164 ? -3.736 -4.068 3.285 1.00 86.88 164 ALA A CA 1
ATOM 1233 C C . ALA A 1 164 ? -2.343 -4.741 3.283 1.00 86.88 164 ALA A C 1
ATOM 1235 O O . ALA A 1 164 ? -1.474 -4.307 4.037 1.00 86.88 164 ALA A O 1
ATOM 1236 N N . TRP A 1 165 ? -2.077 -5.717 2.397 1.00 89.19 165 TRP A N 1
ATOM 1237 C CA . TRP A 1 165 ? -0.742 -6.325 2.238 1.00 89.19 165 TRP A CA 1
ATOM 1238 C C . TRP A 1 165 ? 0.283 -5.268 1.850 1.00 89.19 165 TRP A C 1
ATOM 1240 O O . TRP A 1 165 ? 1.354 -5.196 2.458 1.00 89.19 165 TRP A O 1
ATOM 1250 N N . TYR A 1 166 ? -0.066 -4.422 0.874 1.00 91.38 166 TYR A N 1
ATOM 1251 C CA . TYR A 1 166 ? 0.767 -3.310 0.437 1.00 91.38 166 TYR A CA 1
ATOM 1252 C C . TYR A 1 166 ? 1.090 -2.381 1.607 1.00 91.38 166 TYR A C 1
ATOM 1254 O O . TYR A 1 166 ? 2.263 -2.110 1.841 1.00 91.38 166 TYR A O 1
ATOM 1262 N N . ALA A 1 167 ? 0.086 -1.944 2.371 1.00 89.00 167 ALA A N 1
ATOM 1263 C CA . ALA A 1 167 ? 0.283 -1.039 3.499 1.00 89.00 167 ALA A CA 1
ATOM 1264 C C . ALA A 1 167 ? 1.201 -1.654 4.565 1.00 89.00 167 ALA A C 1
ATOM 1266 O O . ALA A 1 167 ? 2.150 -1.001 5.006 1.00 89.00 167 ALA A O 1
ATOM 1267 N N . THR A 1 168 ? 0.997 -2.931 4.913 1.00 85.81 168 THR A N 1
ATOM 1268 C CA . THR A 1 168 ? 1.847 -3.649 5.875 1.00 85.81 168 THR A CA 1
ATOM 1269 C C . THR A 1 168 ? 3.301 -3.720 5.408 1.00 85.81 168 THR A C 1
ATOM 1271 O O . THR A 1 168 ? 4.198 -3.362 6.171 1.00 85.81 168 THR A O 1
ATOM 1274 N N . HIS A 1 169 ? 3.551 -4.137 4.164 1.00 86.19 169 HIS A N 1
ATOM 1275 C CA . HIS A 1 169 ? 4.915 -4.285 3.643 1.00 86.19 169 HIS A CA 1
ATOM 1276 C C . HIS A 1 169 ? 5.576 -2.942 3.379 1.00 86.19 169 HIS A C 1
ATOM 1278 O O . HIS A 1 169 ? 6.755 -2.777 3.668 1.00 86.19 169 HIS A O 1
ATOM 1284 N N . HIS A 1 170 ? 4.825 -1.964 2.885 1.00 89.25 170 HIS A N 1
ATOM 1285 C CA . HIS A 1 170 ? 5.311 -0.606 2.725 1.00 89.25 170 HIS A CA 1
ATOM 1286 C C . HIS A 1 170 ? 5.718 -0.025 4.083 1.00 89.25 170 HIS A C 1
ATOM 1288 O O . HIS A 1 170 ? 6.848 0.438 4.235 1.00 89.25 170 HIS A O 1
ATOM 1294 N N . SER A 1 171 ? 4.842 -0.115 5.092 1.00 84.50 171 SER A N 1
ATOM 1295 C CA . SER A 1 171 ? 5.151 0.299 6.464 1.00 84.50 171 SER A CA 1
ATOM 1296 C C . SER A 1 171 ? 6.405 -0.412 6.960 1.00 84.50 171 SER A C 1
ATOM 1298 O O . SER A 1 171 ? 7.363 0.244 7.362 1.00 84.50 171 SER A O 1
ATOM 1300 N N . TYR A 1 172 ? 6.458 -1.741 6.865 1.00 83.81 172 TYR A N 1
ATOM 1301 C CA . TYR A 1 172 ? 7.617 -2.511 7.299 1.00 83.81 172 TYR A CA 1
ATOM 1302 C C . TYR A 1 172 ? 8.893 -2.086 6.561 1.00 83.81 172 TYR A C 1
ATOM 1304 O O . TYR A 1 172 ? 9.883 -1.786 7.204 1.00 83.81 172 TYR A O 1
ATOM 1312 N N . LEU A 1 173 ? 8.901 -1.941 5.242 1.00 81.75 173 LEU A N 1
ATOM 1313 C CA . LEU A 1 173 ? 10.116 -1.573 4.510 1.00 81.75 173 LEU A CA 1
ATOM 1314 C C . LEU A 1 173 ? 10.562 -0.123 4.743 1.00 81.75 173 LEU A C 1
ATOM 1316 O O . LEU A 1 173 ? 11.726 0.184 4.502 1.00 81.75 173 LEU A O 1
ATOM 1320 N N . THR A 1 174 ? 9.678 0.761 5.218 1.00 79.94 174 THR A N 1
ATOM 1321 C CA . THR A 1 174 ? 9.950 2.208 5.289 1.00 79.94 174 THR A CA 1
ATOM 1322 C C . THR A 1 174 ? 9.926 2.815 6.694 1.00 79.94 174 THR A C 1
ATOM 1324 O O . THR A 1 174 ? 10.381 3.945 6.861 1.00 79.94 174 THR A O 1
ATOM 1327 N N . THR A 1 175 ? 9.478 2.085 7.725 1.00 78.06 175 THR A N 1
ATOM 1328 C CA . THR A 1 175 ? 9.289 2.611 9.100 1.00 78.06 175 THR A CA 1
ATOM 1329 C C . THR A 1 175 ? 10.542 3.285 9.676 1.00 78.06 175 THR A C 1
ATOM 1331 O O . THR A 1 175 ? 10.427 4.223 10.457 1.00 78.06 175 THR A O 1
ATOM 1334 N N . SER A 1 176 ? 11.745 2.841 9.300 1.00 68.94 176 SER A N 1
ATOM 1335 C CA . SER A 1 176 ? 13.012 3.391 9.810 1.00 68.94 176 SER A CA 1
ATOM 1336 C C . SER A 1 176 ? 13.630 4.510 8.957 1.00 68.94 176 SER A C 1
ATOM 1338 O O . SER A 1 176 ? 14.731 4.951 9.273 1.00 68.94 176 SER A O 1
ATOM 1340 N N . ILE A 1 177 ? 12.986 4.954 7.870 1.00 65.25 177 ILE A N 1
ATOM 1341 C CA . ILE A 1 177 ? 13.657 5.714 6.784 1.00 65.25 177 ILE A CA 1
ATOM 1342 C C . ILE A 1 177 ? 13.136 7.146 6.634 1.00 65.25 177 ILE A C 1
ATOM 1344 O O . ILE A 1 177 ? 13.209 7.791 5.601 1.00 65.25 177 ILE A O 1
ATOM 1348 N N . GLN A 1 178 ? 12.605 7.657 7.714 1.00 66.94 178 GLN A N 1
ATOM 1349 C CA . GLN A 1 178 ? 11.650 8.738 7.737 1.00 66.94 178 GLN A CA 1
ATOM 1350 C C . GLN A 1 178 ? 12.377 10.016 8.226 1.00 66.94 178 GLN A C 1
ATOM 1352 O O . GLN A 1 178 ? 13.021 9.942 9.279 1.00 66.94 178 GLN A O 1
ATOM 1357 N N . PRO A 1 179 ? 12.383 11.164 7.500 1.00 65.38 179 PRO A N 1
ATOM 1358 C CA . PRO A 1 179 ? 11.649 11.511 6.269 1.00 65.38 179 PRO A CA 1
ATOM 1359 C C . PRO A 1 179 ? 12.247 11.020 4.921 1.00 65.38 179 PRO A C 1
ATOM 1361 O O . PRO A 1 179 ? 13.471 10.902 4.799 1.00 65.38 179 PRO A O 1
ATOM 1364 N N . PHE A 1 180 ? 11.409 10.814 3.887 1.00 69.81 180 PHE A N 1
ATOM 1365 C CA . PHE A 1 180 ? 11.826 10.535 2.497 1.00 69.81 180 PHE A CA 1
ATOM 1366 C C . PHE A 1 180 ? 10.908 11.116 1.397 1.00 69.81 180 PHE A C 1
ATOM 1368 O O . PHE A 1 180 ? 9.695 11.247 1.546 1.00 69.81 180 PHE A O 1
ATOM 1375 N N . ALA A 1 181 ? 11.497 11.424 0.232 1.00 72.31 181 ALA A N 1
ATOM 1376 C CA . ALA A 1 181 ? 10.825 12.075 -0.895 1.00 72.31 181 ALA A CA 1
ATOM 1377 C C . ALA A 1 181 ? 9.824 11.159 -1.632 1.00 72.31 181 ALA A C 1
ATOM 1379 O O . ALA A 1 181 ? 10.163 10.458 -2.587 1.00 72.31 181 ALA A O 1
ATOM 1380 N N . THR A 1 182 ? 8.548 11.219 -1.250 1.00 79.56 182 THR A N 1
ATOM 1381 C CA . THR A 1 182 ? 7.476 10.390 -1.840 1.00 79.56 182 THR A CA 1
ATOM 1382 C C . THR A 1 182 ? 7.102 10.781 -3.275 1.00 79.56 182 THR A C 1
ATOM 1384 O O . THR A 1 182 ? 6.476 10.000 -3.998 1.00 79.56 182 THR A O 1
ATOM 1387 N N . GLY A 1 183 ? 7.526 11.970 -3.712 1.00 83.88 183 GLY A N 1
ATOM 1388 C CA . GLY A 1 183 ? 7.282 12.520 -5.043 1.00 83.88 183 GLY A CA 1
ATOM 1389 C C . GLY A 1 183 ? 8.254 12.062 -6.133 1.00 83.88 183 GLY A C 1
ATOM 1390 O O . GLY A 1 183 ? 8.135 12.552 -7.250 1.00 83.88 183 GLY A O 1
ATOM 1391 N N . SER A 1 184 ? 9.217 11.170 -5.860 1.00 88.25 184 SER A N 1
ATOM 1392 C CA . SER A 1 184 ? 10.143 10.688 -6.898 1.00 88.25 184 SER A CA 1
ATOM 1393 C C . SER A 1 184 ? 9.492 9.629 -7.807 1.00 88.25 184 SER A C 1
ATOM 1395 O O . SER A 1 184 ? 8.634 8.839 -7.389 1.00 88.25 184 SER A O 1
ATOM 1397 N N . GLU A 1 185 ? 9.889 9.589 -9.087 1.00 89.00 185 GLU A N 1
ATOM 1398 C CA . GLU A 1 185 ? 9.452 8.528 -10.012 1.00 89.00 185 GLU A CA 1
ATOM 1399 C C . GLU A 1 185 ? 9.937 7.153 -9.521 1.00 89.00 185 GLU A C 1
ATOM 1401 O O . GLU A 1 185 ? 9.207 6.163 -9.611 1.00 89.00 185 GLU A O 1
ATOM 1406 N N . TRP A 1 186 ? 11.144 7.094 -8.942 1.00 89.94 186 TRP A N 1
ATOM 1407 C CA . TRP A 1 186 ? 11.704 5.874 -8.361 1.00 89.94 186 TRP A CA 1
ATOM 1408 C C . TRP A 1 186 ? 10.832 5.337 -7.222 1.00 89.94 186 TRP A C 1
ATOM 1410 O O . TRP A 1 186 ? 10.516 4.144 -7.224 1.00 89.94 186 TRP A O 1
ATOM 1420 N N . HIS A 1 187 ? 10.386 6.205 -6.307 1.00 89.69 187 HIS A N 1
ATOM 1421 C CA . HIS A 1 187 ? 9.509 5.834 -5.196 1.00 89.69 187 HIS A CA 1
ATOM 1422 C C . HIS A 1 187 ? 8.147 5.345 -5.699 1.00 89.69 187 HIS A C 1
ATOM 1424 O O . HIS A 1 187 ? 7.628 4.324 -5.243 1.00 89.69 187 HIS A O 1
ATOM 1430 N N . SER A 1 188 ? 7.598 6.017 -6.713 1.00 91.88 188 SER A N 1
ATOM 1431 C CA . SER A 1 188 ? 6.342 5.588 -7.329 1.00 91.88 188 SER A CA 1
ATOM 1432 C C . SER A 1 188 ? 6.479 4.202 -7.967 1.00 91.88 188 SER A C 1
ATOM 1434 O O . SER A 1 188 ? 5.620 3.344 -7.764 1.00 91.88 188 SER A O 1
ATOM 1436 N N . LYS A 1 189 ? 7.583 3.932 -8.679 1.00 91.56 189 LYS A N 1
ATOM 1437 C CA . LYS A 1 189 ? 7.888 2.598 -9.228 1.00 91.56 189 LYS A CA 1
ATOM 1438 C C . LYS A 1 189 ? 8.103 1.553 -8.132 1.00 91.56 189 LYS A C 1
ATOM 1440 O O . LYS A 1 189 ? 7.586 0.448 -8.261 1.00 91.56 189 LYS A O 1
ATOM 1445 N N . PHE A 1 190 ? 8.792 1.902 -7.047 1.00 91.38 190 PHE A N 1
ATOM 1446 C CA . PHE A 1 190 ? 8.965 1.032 -5.881 1.00 91.38 190 PHE A CA 1
ATOM 1447 C C . PHE A 1 190 ? 7.610 0.608 -5.297 1.00 91.38 190 PHE A C 1
ATOM 1449 O O . PHE A 1 190 ? 7.360 -0.585 -5.143 1.00 91.38 190 PHE A O 1
ATOM 1456 N N . CYS A 1 191 ? 6.690 1.553 -5.083 1.00 93.00 191 CYS A N 1
ATOM 1457 C CA . CYS A 1 191 ? 5.347 1.249 -4.586 1.00 93.00 191 CYS A CA 1
ATOM 1458 C C . CYS A 1 191 ? 4.553 0.347 -5.543 1.00 93.00 191 CYS A C 1
ATOM 1460 O O . CYS A 1 191 ? 3.863 -0.570 -5.102 1.00 93.00 191 CYS A O 1
ATOM 1462 N N . HIS A 1 192 ? 4.693 0.545 -6.857 1.00 93.31 192 HIS A N 1
ATOM 1463 C CA . HIS A 1 192 ? 4.098 -0.352 -7.849 1.00 93.31 192 HIS A CA 1
ATOM 1464 C C . HIS A 1 192 ? 4.676 -1.768 -7.787 1.00 93.31 192 HIS A C 1
ATOM 1466 O O . HIS A 1 192 ? 3.910 -2.724 -7.878 1.00 93.31 192 HIS A O 1
ATOM 1472 N N . ILE A 1 193 ? 5.994 -1.916 -7.621 1.00 91.19 193 ILE A N 1
ATOM 1473 C CA . ILE A 1 193 ? 6.642 -3.228 -7.465 1.00 91.19 193 ILE A CA 1
ATOM 1474 C C . ILE A 1 193 ? 6.122 -3.922 -6.203 1.00 91.19 193 ILE A C 1
ATOM 1476 O O . ILE A 1 193 ? 5.728 -5.082 -6.280 1.00 91.19 193 ILE A O 1
ATOM 1480 N N . LEU A 1 194 ? 6.033 -3.211 -5.072 1.00 90.38 194 LEU A N 1
ATOM 1481 C CA . LEU A 1 194 ? 5.437 -3.753 -3.844 1.00 90.38 194 LEU A CA 1
ATOM 1482 C C . LEU A 1 194 ? 3.989 -4.195 -4.055 1.00 90.38 194 LEU A C 1
ATOM 1484 O O . LEU A 1 194 ? 3.582 -5.260 -3.602 1.00 90.38 194 LEU A O 1
ATOM 1488 N N . MET A 1 195 ? 3.202 -3.413 -4.785 1.00 91.31 195 MET A N 1
ATOM 1489 C CA . MET A 1 195 ? 1.826 -3.795 -5.065 1.00 91.31 195 MET A CA 1
ATOM 1490 C C . MET A 1 195 ? 1.743 -5.012 -6.001 1.00 91.31 195 MET A C 1
ATOM 1492 O O . MET A 1 195 ? 0.854 -5.840 -5.836 1.00 91.31 195 MET A O 1
ATOM 1496 N N . VAL A 1 196 ? 2.675 -5.182 -6.943 1.00 88.69 196 VAL A N 1
ATOM 1497 C CA . VAL A 1 196 ? 2.769 -6.406 -7.761 1.00 88.69 196 VAL A CA 1
ATOM 1498 C C . VAL A 1 196 ? 3.168 -7.615 -6.911 1.00 88.69 196 VAL A C 1
ATOM 1500 O O . VAL A 1 196 ? 2.581 -8.683 -7.084 1.00 88.69 196 VAL A O 1
ATOM 1503 N N . LEU A 1 197 ? 4.098 -7.449 -5.967 1.00 84.62 197 LEU A N 1
ATOM 1504 C CA . LEU A 1 197 ? 4.481 -8.495 -5.011 1.00 84.62 197 LEU A CA 1
ATOM 1505 C C . LEU A 1 197 ? 3.274 -8.997 -4.211 1.00 84.62 197 LEU A C 1
ATOM 1507 O O . LEU A 1 197 ? 3.072 -10.204 -4.120 1.00 84.62 197 LEU A O 1
ATOM 1511 N N . SER A 1 198 ? 2.403 -8.085 -3.764 1.00 84.06 198 SER A N 1
ATOM 1512 C CA . SER A 1 198 ? 1.170 -8.450 -3.051 1.00 84.06 198 SER A CA 1
ATOM 1513 C C . SER A 1 198 ? 0.257 -9.393 -3.843 1.00 84.06 198 SER A C 1
ATOM 1515 O O . SER A 1 198 ? -0.409 -10.252 -3.271 1.00 84.06 198 SER A O 1
ATOM 1517 N N . ILE A 1 199 ? 0.232 -9.261 -5.174 1.00 84.19 199 ILE A N 1
ATOM 1518 C CA . ILE A 1 199 ? -0.571 -10.121 -6.049 1.00 84.19 199 ILE A CA 1
ATOM 1519 C C . ILE A 1 199 ? 0.066 -11.505 -6.137 1.00 84.19 199 ILE A C 1
ATOM 1521 O O . ILE A 1 199 ? -0.659 -12.495 -6.132 1.00 84.19 199 ILE A O 1
ATOM 1525 N N . SER A 1 200 ? 1.397 -11.575 -6.223 1.00 77.44 200 SER A N 1
ATOM 1526 C CA . SER A 1 200 ? 2.139 -12.838 -6.316 1.00 77.44 200 SER A CA 1
ATOM 1527 C C . SER A 1 200 ? 1.826 -13.740 -5.124 1.00 77.44 200 SER A C 1
ATOM 1529 O O . SER A 1 200 ? 1.374 -14.868 -5.316 1.00 77.44 200 SER A O 1
ATOM 1531 N N . ASP A 1 201 ? 1.932 -13.192 -3.913 1.00 75.62 201 ASP A N 1
ATOM 1532 C CA . ASP A 1 201 ? 1.638 -13.912 -2.672 1.00 75.62 201 ASP A CA 1
ATOM 1533 C C . ASP A 1 201 ? 0.183 -14.398 -2.614 1.00 75.62 201 ASP A C 1
ATOM 1535 O O . ASP A 1 201 ? -0.097 -15.519 -2.189 1.00 75.62 201 ASP A O 1
ATOM 1539 N N . LEU A 1 202 ? -0.766 -13.574 -3.076 1.00 73.62 202 LEU A N 1
ATOM 1540 C CA . LEU A 1 202 ? -2.183 -13.946 -3.120 1.00 73.62 202 LEU A CA 1
ATOM 1541 C C . LEU A 1 202 ? -2.482 -15.026 -4.169 1.00 73.62 202 LEU A C 1
ATOM 1543 O O . LEU A 1 202 ? -3.427 -15.801 -4.003 1.00 73.62 202 LEU A O 1
ATOM 1547 N N . VAL A 1 203 ? -1.729 -15.061 -5.267 1.00 73.06 203 VAL A N 1
ATOM 1548 C CA . VAL A 1 203 ? -1.899 -16.045 -6.343 1.00 73.06 203 VAL A CA 1
ATOM 1549 C C . VAL A 1 203 ? -1.364 -17.411 -5.923 1.00 73.06 203 VAL A C 1
ATOM 1551 O O . VAL A 1 203 ? -2.060 -18.403 -6.152 1.00 73.06 203 VAL A O 1
ATOM 1554 N N . ASP A 1 204 ? -0.208 -17.459 -5.258 1.00 66.50 204 ASP A N 1
ATOM 1555 C CA . ASP A 1 204 ? 0.390 -18.707 -4.764 1.00 66.50 204 ASP A CA 1
ATOM 1556 C C . ASP A 1 204 ? -0.508 -19.426 -3.741 1.00 66.50 204 ASP A C 1
ATOM 1558 O O . ASP A 1 204 ? -0.493 -20.650 -3.645 1.00 66.50 204 ASP A O 1
ATOM 1562 N N . GLN A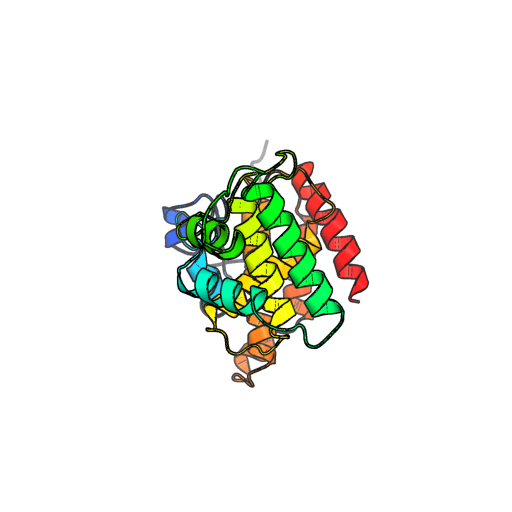 1 205 ? -1.362 -18.688 -3.027 1.00 65.38 205 GLN A N 1
ATOM 1563 C CA . GLN A 1 205 ? -2.283 -19.244 -2.029 1.00 65.38 205 GLN A CA 1
ATOM 1564 C C . GLN A 1 205 ? -3.596 -19.811 -2.606 1.00 65.38 205 GLN A C 1
ATOM 1566 O O . GLN A 1 205 ? -4.326 -20.481 -1.879 1.00 65.38 205 GLN A O 1
ATOM 1571 N N . ASN A 1 206 ? -3.941 -19.538 -3.874 1.00 60.84 206 ASN A N 1
ATOM 1572 C CA . ASN A 1 206 ? -5.272 -19.835 -4.443 1.00 60.84 206 ASN A CA 1
ATOM 1573 C C . ASN A 1 206 ? -5.262 -20.824 -5.628 1.00 60.84 206 ASN A C 1
ATOM 1575 O O . ASN A 1 206 ? -6.207 -20.818 -6.417 1.00 60.84 206 ASN A O 1
ATOM 1579 N N . ASP A 1 207 ? -4.215 -21.642 -5.773 1.00 55.50 207 ASP A N 1
ATOM 1580 C CA . ASP A 1 207 ? -4.138 -22.749 -6.750 1.00 55.50 207 ASP A CA 1
ATOM 1581 C C . ASP A 1 207 ? -4.519 -22.325 -8.193 1.00 55.50 207 ASP A C 1
ATOM 1583 O O . ASP A 1 207 ? -5.304 -22.959 -8.903 1.00 55.50 207 ASP A O 1
ATOM 1587 N N . ARG A 1 208 ? -4.025 -21.152 -8.624 1.00 55.78 208 ARG A N 1
ATOM 1588 C CA . ARG A 1 208 ? -4.289 -20.601 -9.966 1.00 55.78 208 ARG A CA 1
ATOM 1589 C C . ARG A 1 208 ? -3.428 -21.309 -11.031 1.00 55.78 208 ARG A C 1
ATOM 1591 O O . ARG A 1 208 ? -2.340 -21.786 -10.732 1.00 55.78 208 ARG A O 1
ATOM 1598 N N . PRO A 1 209 ? -3.874 -21.352 -12.306 1.00 54.53 209 PRO A N 1
ATOM 1599 C CA . PRO A 1 209 ? -3.262 -22.178 -13.352 1.00 54.53 209 PRO A CA 1
ATOM 1600 C C . PRO A 1 209 ? -1.750 -21.959 -13.534 1.00 54.53 209 PRO A C 1
ATOM 1602 O O . PRO A 1 209 ? -1.255 -20.836 -13.425 1.00 54.53 209 PRO A O 1
ATOM 1605 N N . ALA A 1 210 ? -1.054 -23.033 -13.934 1.00 54.34 210 ALA A N 1
ATOM 1606 C CA . ALA A 1 210 ? 0.404 -23.182 -14.086 1.00 54.34 210 ALA A CA 1
ATOM 1607 C C . ALA A 1 210 ? 1.170 -22.012 -14.745 1.00 54.34 210 ALA A C 1
ATOM 1609 O O . ALA A 1 210 ? 2.362 -21.826 -14.498 1.00 54.34 210 ALA A O 1
ATOM 1610 N N . LEU A 1 211 ? 0.498 -21.197 -15.565 1.00 48.22 211 LEU A N 1
ATOM 1611 C CA . LEU A 1 211 ? 1.078 -20.010 -16.192 1.00 48.22 211 LEU A CA 1
ATOM 1612 C C . LEU A 1 211 ? 1.488 -18.940 -15.160 1.00 48.22 211 LEU A C 1
ATOM 1614 O O . LEU A 1 211 ? 2.480 -18.242 -15.371 1.00 48.22 211 LEU A O 1
ATOM 1618 N N . MET A 1 212 ? 0.771 -18.834 -14.035 1.00 52.28 212 MET A N 1
ATOM 1619 C CA . MET A 1 212 ? 1.115 -17.894 -12.967 1.00 52.28 212 MET A CA 1
ATOM 1620 C C . MET A 1 212 ? 2.330 -18.353 -12.157 1.00 52.28 212 MET A C 1
ATOM 1622 O O . MET A 1 212 ? 3.188 -17.527 -11.873 1.00 52.28 212 MET A O 1
ATOM 1626 N N . HIS A 1 213 ? 2.499 -19.655 -11.906 1.00 54.31 213 HIS A N 1
ATOM 1627 C CA . HIS A 1 213 ? 3.658 -20.191 -11.172 1.00 54.31 213 HIS A CA 1
ATOM 1628 C C . HIS A 1 213 ? 5.014 -19.907 -11.837 1.00 54.31 213 HIS A C 1
ATOM 1630 O O . HIS A 1 213 ? 6.048 -19.907 -11.171 1.00 54.31 213 HIS A O 1
ATOM 1636 N N . THR A 1 214 ? 5.043 -19.657 -13.150 1.00 54.66 214 THR A N 1
ATOM 1637 C CA . THR A 1 214 ? 6.293 -19.319 -13.854 1.00 54.66 214 THR A CA 1
ATOM 1638 C C . THR A 1 214 ? 6.690 -17.853 -13.650 1.00 54.66 214 THR A C 1
ATOM 1640 O O . THR A 1 214 ? 7.878 -17.549 -13.573 1.00 54.66 214 THR A O 1
ATOM 1643 N N . LEU A 1 215 ? 5.713 -16.946 -13.533 1.00 51.59 215 LEU A N 1
ATOM 1644 C CA . LEU A 1 215 ? 5.941 -15.508 -13.330 1.00 51.59 215 LEU A CA 1
ATOM 1645 C C . LEU A 1 215 ? 5.972 -15.104 -11.851 1.00 51.59 215 LEU A C 1
ATOM 1647 O O . LEU A 1 215 ? 6.601 -14.106 -11.516 1.00 51.59 215 LEU A O 1
ATOM 1651 N N . ALA A 1 216 ? 5.318 -15.884 -10.992 1.00 51.00 216 ALA A N 1
ATOM 1652 C CA . ALA A 1 216 ? 5.132 -15.618 -9.571 1.00 51.00 216 ALA A CA 1
ATOM 1653 C C . ALA A 1 216 ? 6.191 -16.269 -8.673 1.00 51.00 216 ALA A C 1
ATOM 1655 O O . ALA A 1 216 ? 6.052 -16.199 -7.460 1.00 51.00 216 ALA A O 1
ATOM 1656 N N . ARG A 1 217 ? 7.253 -16.896 -9.219 1.00 58.81 217 ARG A N 1
ATOM 1657 C CA . ARG A 1 217 ? 8.315 -17.453 -8.363 1.00 58.81 217 ARG A CA 1
ATOM 1658 C C . ARG A 1 217 ? 8.812 -16.337 -7.438 1.00 58.81 217 ARG A C 1
ATOM 1660 O O . ARG A 1 217 ? 9.333 -15.351 -7.970 1.00 58.81 217 ARG A O 1
ATOM 1667 N N . PRO A 1 218 ? 8.717 -16.482 -6.103 1.00 59.12 218 PRO A N 1
ATOM 1668 C CA . PRO A 1 218 ? 9.125 -15.437 -5.163 1.00 59.12 218 PRO A CA 1
ATOM 1669 C C . PRO A 1 218 ? 10.551 -14.930 -5.428 1.00 59.12 218 PRO A C 1
ATOM 1671 O O . PRO A 1 218 ? 10.837 -13.744 -5.292 1.00 59.12 218 PRO A O 1
ATOM 1674 N N . SER A 1 219 ? 11.423 -15.805 -5.945 1.00 66.12 219 SER A N 1
ATOM 1675 C CA . SER A 1 219 ? 12.783 -15.474 -6.375 1.00 66.12 219 SER A CA 1
ATOM 1676 C C . SER A 1 219 ? 12.861 -14.441 -7.509 1.00 66.12 219 SER A C 1
ATOM 1678 O O . SER A 1 219 ? 13.791 -13.645 -7.538 1.00 66.12 219 SER A O 1
ATOM 1680 N N . VAL A 1 220 ? 11.918 -14.438 -8.459 1.00 65.75 220 VAL A N 1
ATOM 1681 C CA . VAL A 1 220 ? 11.932 -13.523 -9.614 1.00 65.75 220 VAL A CA 1
ATOM 1682 C C . VAL A 1 220 ? 11.470 -12.133 -9.198 1.00 65.75 220 VAL A C 1
ATOM 1684 O O . VAL A 1 220 ? 12.135 -11.152 -9.516 1.00 65.75 220 VAL A O 1
ATOM 1687 N N . VAL A 1 221 ? 10.367 -12.030 -8.457 1.00 63.44 221 VAL A N 1
ATOM 1688 C CA . VAL A 1 221 ? 9.837 -10.718 -8.056 1.00 63.44 221 VAL A CA 1
ATOM 1689 C C . VAL A 1 221 ? 10.690 -10.095 -6.939 1.00 63.44 221 VAL A C 1
ATOM 1691 O O . VAL A 1 221 ? 10.916 -8.884 -6.948 1.00 63.44 221 VAL A O 1
ATOM 1694 N N . SER A 1 222 ? 11.274 -10.911 -6.052 1.00 72.44 222 SER A N 1
ATOM 1695 C CA . SER A 1 222 ? 12.308 -10.456 -5.110 1.00 72.44 222 SER A CA 1
ATOM 1696 C C . SER A 1 222 ? 13.543 -9.918 -5.843 1.00 72.44 222 SER A C 1
ATOM 1698 O O . SER A 1 222 ? 14.017 -8.826 -5.529 1.00 72.44 222 SER A O 1
ATOM 1700 N N . GLN A 1 223 ? 14.012 -10.598 -6.899 1.00 79.56 223 GLN A N 1
ATOM 1701 C CA . GLN A 1 223 ? 15.118 -10.091 -7.718 1.00 79.56 223 GLN A CA 1
ATOM 1702 C C . GLN A 1 223 ? 14.778 -8.747 -8.373 1.00 79.56 223 GLN A C 1
ATOM 1704 O O . GLN A 1 223 ? 15.603 -7.837 -8.362 1.00 79.56 223 GLN A O 1
ATOM 1709 N N . VAL A 1 224 ? 13.556 -8.581 -8.889 1.00 79.88 224 VAL A N 1
ATOM 1710 C CA . VAL A 1 224 ? 13.098 -7.299 -9.454 1.00 79.88 224 VAL A CA 1
ATOM 1711 C C . VAL A 1 224 ? 13.140 -6.189 -8.411 1.00 79.88 224 VAL A C 1
ATOM 1713 O O . VAL A 1 224 ? 13.581 -5.079 -8.718 1.00 79.88 224 VAL A O 1
ATOM 1716 N N . LEU A 1 225 ? 12.723 -6.483 -7.177 1.00 81.75 225 LEU A N 1
ATOM 1717 C CA . LEU A 1 225 ? 12.843 -5.537 -6.078 1.00 81.75 225 LEU A CA 1
ATOM 1718 C C . LEU A 1 225 ? 14.318 -5.212 -5.812 1.00 81.75 225 LEU A C 1
ATOM 1720 O O . LEU A 1 225 ? 14.681 -4.040 -5.853 1.00 81.75 225 LEU A O 1
ATOM 1724 N N . HIS A 1 226 ? 15.191 -6.208 -5.643 1.00 82.12 226 HIS A N 1
ATOM 1725 C CA . HIS A 1 226 ? 16.629 -5.994 -5.435 1.00 82.12 226 HIS A CA 1
ATOM 1726 C C . HIS A 1 226 ? 17.287 -5.153 -6.544 1.00 82.12 226 HIS A C 1
ATOM 1728 O O . HIS A 1 226 ? 18.034 -4.213 -6.237 1.00 82.12 226 HIS A O 1
ATOM 1734 N N . ASP A 1 227 ? 16.972 -5.433 -7.810 1.00 84.50 227 ASP A N 1
ATOM 1735 C CA . ASP A 1 227 ? 17.464 -4.692 -8.974 1.00 84.50 227 ASP A CA 1
ATOM 1736 C C . ASP A 1 227 ? 16.960 -3.245 -8.972 1.00 84.50 227 ASP A C 1
ATOM 1738 O O . ASP A 1 227 ? 17.715 -2.315 -9.265 1.00 84.50 227 ASP A O 1
ATOM 1742 N N . HIS A 1 228 ? 15.689 -3.027 -8.620 1.00 83.75 228 HIS A N 1
ATOM 1743 C CA . HIS A 1 228 ? 15.120 -1.683 -8.499 1.00 83.75 228 HIS A CA 1
ATOM 1744 C C . HIS A 1 228 ? 15.759 -0.898 -7.351 1.00 83.75 228 HIS A C 1
ATOM 1746 O O . HIS A 1 228 ? 16.109 0.274 -7.519 1.00 83.75 228 HIS A O 1
ATOM 1752 N N . LEU A 1 229 ? 15.997 -1.554 -6.211 1.00 84.25 229 LEU A N 1
ATOM 1753 C CA . LEU A 1 229 ? 16.701 -0.968 -5.072 1.00 84.25 229 LEU A CA 1
ATOM 1754 C C . LEU A 1 229 ? 18.150 -0.594 -5.427 1.00 84.25 229 LEU A C 1
ATOM 1756 O O . LEU A 1 229 ? 18.673 0.403 -4.935 1.00 84.25 229 LEU A O 1
ATOM 1760 N N . ALA A 1 230 ? 18.820 -1.343 -6.304 1.00 85.19 230 ALA A N 1
ATOM 1761 C CA . ALA A 1 230 ? 20.162 -0.994 -6.778 1.00 85.19 230 ALA A CA 1
ATOM 1762 C C . ALA A 1 230 ? 20.200 0.261 -7.673 1.00 85.19 230 ALA A C 1
ATOM 1764 O O . ALA A 1 230 ? 21.250 0.893 -7.779 1.00 85.19 230 ALA A O 1
ATOM 1765 N N . LYS A 1 231 ? 19.070 0.649 -8.278 1.00 84.50 231 LYS A N 1
ATOM 1766 C CA . LYS A 1 231 ? 18.959 1.799 -9.194 1.00 84.50 231 LYS A CA 1
ATOM 1767 C C . LYS A 1 231 ? 18.627 3.126 -8.500 1.00 84.50 231 LYS A C 1
ATOM 1769 O O . LYS A 1 231 ? 18.477 4.132 -9.186 1.00 84.50 231 LYS A O 1
ATOM 1774 N N . ALA A 1 232 ? 18.503 3.155 -7.174 1.00 82.94 232 ALA A N 1
ATOM 1775 C CA . ALA A 1 232 ? 18.245 4.387 -6.431 1.00 82.94 232 ALA A CA 1
ATOM 1776 C C . ALA A 1 232 ? 19.399 5.395 -6.602 1.00 82.94 232 ALA A C 1
ATOM 1778 O O . ALA A 1 232 ? 20.543 5.130 -6.218 1.00 82.94 232 ALA A O 1
ATOM 1779 N N . THR A 1 233 ? 19.112 6.568 -7.168 1.00 82.44 233 THR A N 1
ATOM 1780 C CA . THR A 1 233 ? 20.130 7.593 -7.460 1.00 82.44 233 THR A CA 1
ATOM 1781 C C . THR A 1 233 ? 20.081 8.765 -6.486 1.00 82.44 233 THR A C 1
ATOM 1783 O O . THR A 1 233 ? 21.146 9.221 -6.046 1.00 82.44 233 THR A O 1
ATOM 1786 N N . LEU A 1 234 ? 18.877 9.216 -6.117 1.00 80.50 234 LEU A N 1
ATOM 1787 C CA . LEU A 1 234 ? 18.670 10.332 -5.198 1.00 80.50 234 LEU A CA 1
ATOM 1788 C C . LEU A 1 234 ? 19.043 9.947 -3.756 1.00 80.50 234 LEU A C 1
ATOM 1790 O O . LEU A 1 234 ? 18.920 8.777 -3.384 1.00 80.50 234 LEU A O 1
ATOM 1794 N N . PRO A 1 235 ? 19.501 10.904 -2.924 1.00 82.31 235 PRO A N 1
ATOM 1795 C CA . PRO A 1 235 ? 19.879 10.623 -1.540 1.00 82.31 235 PRO A CA 1
ATOM 1796 C C . PRO A 1 235 ? 18.779 9.927 -0.731 1.00 82.31 235 PRO A C 1
ATOM 1798 O O . PRO A 1 235 ? 19.075 8.962 -0.029 1.00 82.31 235 PRO A O 1
ATOM 1801 N N . ASP A 1 236 ? 17.525 10.365 -0.860 1.00 77.69 236 ASP A N 1
ATOM 1802 C CA . ASP A 1 236 ? 16.410 9.779 -0.109 1.00 77.69 236 ASP A CA 1
ATOM 1803 C C . ASP A 1 236 ? 16.014 8.400 -0.648 1.00 77.69 236 ASP A C 1
ATOM 1805 O O . ASP A 1 236 ? 15.890 7.461 0.136 1.00 77.69 236 ASP A O 1
ATOM 1809 N N . ASP A 1 237 ? 15.966 8.221 -1.972 1.00 81.69 237 ASP A N 1
ATOM 1810 C CA . ASP A 1 237 ? 15.751 6.904 -2.592 1.00 81.69 237 ASP A CA 1
ATOM 1811 C C . ASP A 1 237 ? 16.818 5.891 -2.129 1.00 81.69 237 ASP A C 1
ATOM 1813 O O . ASP A 1 237 ? 16.516 4.730 -1.852 1.00 81.69 237 ASP A O 1
ATOM 1817 N N . LYS A 1 238 ? 18.085 6.318 -1.995 1.00 82.94 238 LYS A N 1
ATOM 1818 C CA . LYS A 1 238 ? 19.187 5.461 -1.520 1.00 82.94 238 LYS A CA 1
ATOM 1819 C C . LYS A 1 238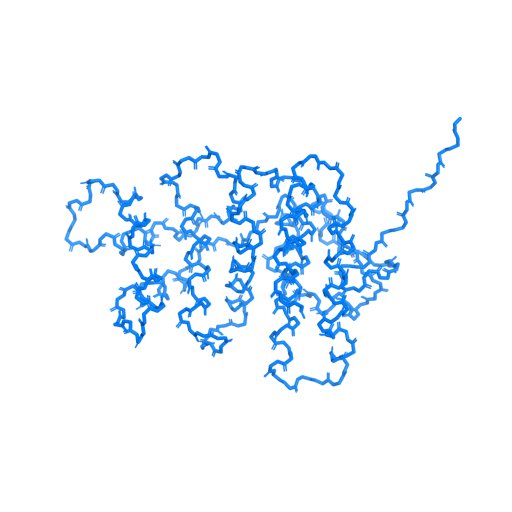 ? 19.022 5.036 -0.066 1.00 82.94 238 LYS A C 1
ATOM 1821 O O . LYS A 1 238 ? 19.414 3.917 0.272 1.00 82.94 238 LYS A O 1
ATOM 1826 N N . LYS A 1 239 ? 18.470 5.901 0.791 1.00 81.81 239 LYS A N 1
ATOM 1827 C CA . LYS A 1 239 ? 18.138 5.527 2.173 1.00 81.81 239 LYS A CA 1
ATOM 1828 C C . LYS A 1 239 ? 17.048 4.461 2.168 1.00 81.81 239 LYS A C 1
ATOM 1830 O O . LYS A 1 239 ? 17.233 3.435 2.822 1.00 81.81 239 LYS A O 1
ATOM 1835 N N . ILE A 1 240 ? 15.979 4.668 1.383 1.00 76.81 240 ILE A N 1
ATOM 1836 C CA . ILE A 1 240 ? 14.877 3.699 1.246 1.00 76.81 240 ILE A CA 1
ATOM 1837 C C . ILE A 1 240 ? 15.428 2.356 0.782 1.00 76.81 240 ILE A C 1
ATOM 1839 O O . ILE A 1 240 ? 15.208 1.326 1.413 1.00 76.81 240 ILE A O 1
ATOM 1843 N N . ALA A 1 241 ? 16.220 2.378 -0.286 1.00 80.44 241 ALA A N 1
ATOM 1844 C CA . ALA A 1 241 ? 16.794 1.177 -0.858 1.00 80.44 241 ALA A CA 1
ATOM 1845 C C . ALA A 1 241 ? 17.735 0.430 0.086 1.00 80.44 241 ALA A C 1
ATOM 1847 O O . ALA A 1 241 ? 17.752 -0.799 0.064 1.00 80.44 241 ALA A O 1
ATOM 1848 N N . ARG A 1 242 ? 18.514 1.138 0.910 1.00 83.25 242 ARG A N 1
ATOM 1849 C CA . ARG A 1 242 ? 19.397 0.500 1.890 1.00 83.25 242 ARG A CA 1
ATOM 1850 C C . ARG A 1 242 ? 18.600 -0.232 2.961 1.00 83.25 242 ARG A C 1
ATOM 1852 O O . ARG A 1 242 ? 18.813 -1.425 3.134 1.00 83.25 242 ARG A O 1
ATOM 1859 N N . ALA A 1 243 ? 17.668 0.444 3.626 1.00 79.50 243 ALA A N 1
ATOM 1860 C CA . ALA A 1 243 ? 16.940 -0.200 4.716 1.00 79.50 243 ALA A CA 1
ATOM 1861 C C . ALA A 1 243 ? 15.916 -1.232 4.212 1.00 79.50 243 ALA A C 1
ATOM 1863 O O . ALA A 1 243 ? 15.699 -2.239 4.880 1.00 79.50 243 ALA A O 1
ATOM 1864 N N . ALA A 1 244 ? 15.382 -1.079 2.994 1.00 78.00 244 ALA A N 1
ATOM 1865 C CA . ALA A 1 244 ? 14.638 -2.156 2.344 1.00 78.00 244 ALA A CA 1
ATOM 1866 C C . ALA A 1 244 ? 15.529 -3.388 2.087 1.00 78.00 244 ALA A C 1
ATOM 1868 O O . ALA A 1 244 ? 15.098 -4.501 2.362 1.00 78.00 244 ALA A O 1
ATOM 1869 N N . LYS A 1 245 ? 16.780 -3.221 1.624 1.00 82.25 245 LYS A N 1
ATOM 1870 C CA . LYS A 1 245 ? 17.729 -4.342 1.456 1.00 82.25 245 LYS A CA 1
ATOM 1871 C C . LYS A 1 245 ? 18.077 -5.024 2.780 1.00 82.25 245 LYS A C 1
ATOM 1873 O O . LYS A 1 245 ? 18.095 -6.248 2.820 1.00 82.25 245 LYS A O 1
ATOM 1878 N N . GLU A 1 246 ? 18.344 -4.248 3.830 1.00 82.00 246 GLU A N 1
ATOM 1879 C CA . GLU A 1 246 ? 18.640 -4.772 5.172 1.00 82.00 246 GLU A CA 1
ATOM 1880 C C . GLU A 1 246 ? 17.476 -5.631 5.681 1.00 82.00 246 GLU A C 1
ATOM 1882 O O . GLU A 1 246 ? 17.676 -6.794 6.016 1.00 82.00 246 GLU A O 1
ATOM 1887 N N . ARG A 1 247 ? 16.242 -5.123 5.608 1.00 77.75 247 ARG A N 1
ATOM 1888 C CA . ARG A 1 247 ? 15.057 -5.875 6.043 1.00 77.75 247 ARG A CA 1
ATOM 1889 C C . ARG A 1 247 ? 14.745 -7.087 5.171 1.00 77.75 247 ARG A C 1
ATOM 1891 O O . ARG A 1 247 ? 14.367 -8.125 5.691 1.00 77.75 247 ARG A O 1
ATOM 1898 N N . LEU A 1 248 ? 14.920 -6.998 3.851 1.00 76.12 248 LEU A N 1
ATOM 1899 C CA . LEU A 1 248 ? 14.734 -8.157 2.968 1.00 76.12 248 LEU A CA 1
ATOM 1900 C C . LEU A 1 248 ? 15.728 -9.284 3.281 1.00 76.12 248 LEU A C 1
ATOM 1902 O O . LEU A 1 248 ? 15.384 -10.448 3.108 1.00 76.12 248 LEU A O 1
ATOM 1906 N N . SER A 1 249 ? 16.930 -8.958 3.772 1.00 75.06 249 SER A N 1
ATOM 1907 C CA . SER A 1 249 ? 17.899 -9.974 4.198 1.00 75.06 249 SER A CA 1
ATOM 1908 C C . SER A 1 249 ? 17.510 -1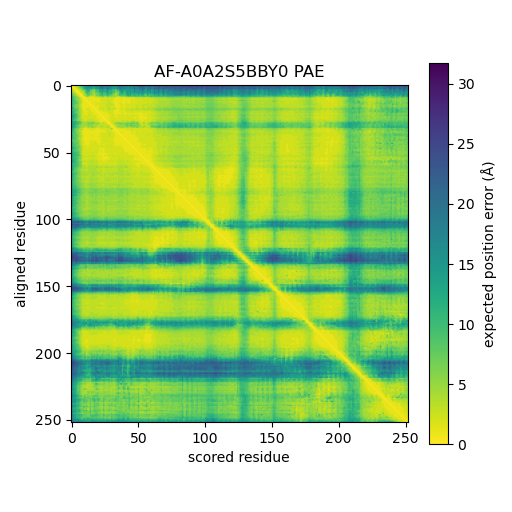0.702 5.488 1.00 75.06 249 SER A C 1
ATOM 1910 O O . SER A 1 249 ? 18.008 -11.794 5.718 1.00 75.06 249 SER A O 1
ATOM 1912 N N . GLU A 1 250 ? 16.585 -10.158 6.289 1.00 72.69 250 GLU A N 1
ATOM 1913 C CA . GLU A 1 250 ? 16.032 -10.847 7.468 1.00 72.69 250 GLU A CA 1
ATOM 1914 C C . GLU A 1 250 ? 15.095 -12.011 7.084 1.00 72.69 250 GLU A C 1
ATOM 1916 O O . GLU A 1 250 ? 14.792 -12.852 7.927 1.00 72.69 250 GLU A O 1
ATOM 1921 N N . TYR A 1 251 ? 14.635 -12.068 5.826 1.00 59.28 251 TYR A N 1
ATOM 1922 C CA . TYR A 1 251 ? 13.728 -13.103 5.307 1.00 59.28 251 TYR A CA 1
ATOM 1923 C C . TYR A 1 251 ? 14.429 -14.246 4.554 1.00 59.28 251 TYR A C 1
ATOM 1925 O O . TYR A 1 251 ? 13.761 -15.228 4.221 1.00 59.28 251 TYR A O 1
ATOM 1933 N N . ALA A 1 252 ? 15.718 -14.102 4.229 1.00 55.84 252 ALA A N 1
ATOM 1934 C CA . ALA A 1 252 ? 16.500 -15.071 3.452 1.00 55.84 252 ALA A CA 1
ATOM 1935 C C . ALA A 1 252 ? 17.262 -16.042 4.362 1.00 55.84 252 ALA A C 1
ATOM 1937 O O . ALA A 1 252 ? 17.294 -17.246 4.019 1.00 55.84 252 ALA A O 1
#

Secondary structure (DSSP, 8-state):
---PPPPPPBPTTT-SBP-EE-HHHHHH-S---EESSHHHHHHHHHHHTTS-GGGBTTB-BPPPPHHHHHHHHHHHHSPPSSHHHHHHHHHHHHHHHHHHGGG--SSS-HHHHHHHHTTT--B----TTS---SHHHHHHHHHHHHHHHT-TT-S--HHHHHHHHHHHHHHHHHTTS-S--TTSHHHHHHHHHHHHHHHHHHHHTTT--THHHHH--HHHHHHHHHHHHHT--SHHHHHHHHHHHHHHHTT-